Protein AF-A0A5C9AC77-F1 (afdb_monomer_lite)

pLDDT: mean 76.96, std 13.45, range [39.88, 91.88]

Structure (mmCIF, N/CA/C/O backbone):
data_AF-A0A5C9AC77-F1
#
_entry.id   AF-A0A5C9AC77-F1
#
loop_
_atom_site.group_PDB
_atom_site.id
_atom_site.type_symbol
_atom_site.label_atom_id
_atom_site.label_alt_id
_atom_site.label_comp_id
_atom_site.label_asym_id
_atom_site.label_entity_id
_atom_site.label_seq_id
_atom_site.pdbx_PDB_ins_code
_atom_site.Cartn_x
_atom_site.Cartn_y
_atom_site.Cartn_z
_atom_site.occupancy
_atom_site.B_iso_or_equiv
_atom_site.auth_seq_id
_atom_site.auth_comp_id
_atom_site.auth_asym_id
_atom_site.auth_atom_id
_atom_site.pdbx_PDB_model_num
ATOM 1 N N . LEU A 1 1 ? -8.483 -19.160 17.976 1.00 43.06 1 LEU A N 1
ATOM 2 C CA . LEU A 1 1 ? -8.506 -18.890 16.523 1.00 43.06 1 LEU A CA 1
ATOM 3 C C . LEU A 1 1 ? -9.976 -18.950 16.137 1.00 43.06 1 LEU A C 1
ATOM 5 O O . LEU A 1 1 ? -10.549 -20.012 16.320 1.00 43.06 1 LEU A O 1
ATOM 9 N N . TRP A 1 2 ? -10.609 -17.830 15.787 1.00 45.69 2 TRP A N 1
ATOM 10 C CA . TRP A 1 2 ? -12.028 -17.835 15.411 1.00 45.69 2 TRP A CA 1
ATOM 11 C C . TRP A 1 2 ? -12.176 -18.433 14.018 1.00 45.69 2 TRP A C 1
ATOM 13 O O . TRP A 1 2 ? -11.452 -18.031 13.106 1.00 45.69 2 TRP A O 1
ATOM 23 N N . ASP A 1 3 ? -13.061 -19.417 13.891 1.00 53.44 3 ASP A N 1
ATOM 24 C CA . ASP A 1 3 ? -13.409 -20.022 12.611 1.00 53.44 3 ASP A CA 1
ATOM 25 C C . ASP A 1 3 ? -14.203 -19.003 11.775 1.00 53.44 3 ASP A C 1
ATOM 27 O O 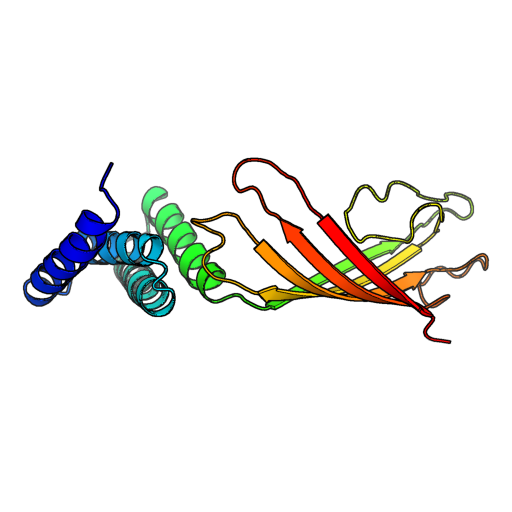. ASP A 1 3 ? -14.854 -18.116 12.326 1.00 53.44 3 ASP A O 1
ATOM 31 N N . SER A 1 4 ? -14.133 -19.076 10.450 1.00 56.59 4 SER A N 1
ATOM 32 C CA . SER A 1 4 ? -14.674 -18.034 9.549 1.00 56.59 4 SER A CA 1
ATOM 33 C C . SER A 1 4 ? -16.157 -17.687 9.794 1.00 56.59 4 SER A C 1
ATOM 35 O O . SER A 1 4 ? -16.542 -16.523 9.673 1.00 56.59 4 SER A O 1
ATOM 37 N N . GLY A 1 5 ? -16.971 -18.660 10.222 1.00 58.66 5 GLY A N 1
ATOM 38 C CA . GLY A 1 5 ? -18.372 -18.447 10.613 1.00 58.66 5 GLY A CA 1
ATOM 39 C C . GLY A 1 5 ? -18.559 -17.710 11.947 1.00 58.66 5 GLY A C 1
ATOM 40 O O . GLY A 1 5 ? -19.525 -16.970 12.111 1.00 58.66 5 GLY A O 1
ATOM 41 N N . ASP A 1 6 ? -17.605 -17.836 12.867 1.00 74.94 6 ASP A N 1
ATOM 42 C CA . ASP A 1 6 ? -17.619 -17.200 14.191 1.00 74.94 6 ASP A CA 1
ATOM 43 C C . ASP A 1 6 ? -17.284 -15.696 14.089 1.00 74.94 6 ASP A C 1
ATOM 45 O O . ASP A 1 6 ? -17.768 -14.869 14.860 1.00 74.94 6 ASP A O 1
ATOM 49 N N . ILE A 1 7 ? -16.509 -15.298 13.070 1.00 77.94 7 ILE A N 1
ATOM 50 C CA . ILE A 1 7 ? -16.104 -13.899 12.839 1.00 77.94 7 ILE A CA 1
ATOM 51 C C . ILE A 1 7 ? -17.282 -13.038 12.353 1.00 77.94 7 ILE A C 1
ATOM 53 O O . ILE A 1 7 ? -17.428 -11.898 12.797 1.00 77.94 7 ILE A O 1
ATOM 57 N N . ALA A 1 8 ? -18.135 -13.564 11.469 1.00 81.12 8 ALA A N 1
ATOM 58 C CA . ALA A 1 8 ? -19.307 -12.837 10.972 1.00 81.12 8 ALA A CA 1
ATOM 59 C C . ALA A 1 8 ? -20.338 -12.602 12.088 1.00 81.12 8 ALA A C 1
ATOM 61 O O . ALA A 1 8 ? -20.826 -11.485 12.256 1.00 81.12 8 ALA A O 1
ATOM 62 N N . GLN A 1 9 ? -20.593 -13.625 12.907 1.00 81.88 9 GLN A N 1
ATOM 63 C CA . GLN A 1 9 ? -21.441 -13.506 14.092 1.00 81.88 9 GLN A CA 1
ATOM 64 C C . GLN A 1 9 ? -20.829 -12.553 15.132 1.00 81.88 9 GLN A C 1
ATOM 66 O O . GLN A 1 9 ? -21.528 -11.709 15.693 1.00 81.88 9 GLN A O 1
ATOM 71 N N . SER A 1 10 ? -19.508 -12.615 15.332 1.00 82.81 10 SER A N 1
ATOM 72 C CA . SER A 1 10 ? -18.785 -11.672 16.191 1.00 82.81 10 SER A CA 1
ATOM 73 C C . SER A 1 10 ? -18.944 -10.226 15.715 1.00 82.81 10 SER A C 1
ATOM 75 O O . SER A 1 10 ? -19.138 -9.342 16.546 1.00 82.81 10 SER A O 1
ATOM 77 N N . ARG A 1 11 ? -18.922 -9.962 14.397 1.00 86.62 11 ARG A N 1
ATOM 78 C CA . ARG A 1 11 ? -19.194 -8.622 13.848 1.00 86.62 11 ARG A CA 1
ATOM 79 C C . ARG A 1 11 ? -20.573 -8.124 14.269 1.00 86.62 11 ARG A C 1
ATOM 81 O O . ARG A 1 11 ? -20.670 -7.014 14.775 1.00 86.62 11 ARG A O 1
ATOM 88 N N . GLU A 1 12 ? -21.616 -8.935 14.103 1.00 86.81 12 GLU A N 1
ATOM 89 C CA . GLU A 1 12 ? -22.983 -8.533 14.460 1.00 86.81 12 GLU A CA 1
ATOM 90 C C . GLU A 1 12 ? -23.122 -8.230 15.956 1.00 86.81 12 GLU A C 1
ATOM 92 O O . GLU A 1 12 ? -23.735 -7.230 16.333 1.00 86.81 12 GLU A O 1
ATOM 97 N N . MET A 1 13 ? -22.511 -9.047 16.820 1.00 85.38 13 MET A N 1
ATOM 98 C CA . MET A 1 13 ? -22.508 -8.802 18.265 1.00 85.38 13 MET A CA 1
ATOM 99 C C . MET A 1 13 ? -21.746 -7.521 18.629 1.00 85.38 13 MET A C 1
ATOM 101 O O . MET A 1 13 ? -22.212 -6.749 19.468 1.00 85.38 13 MET A O 1
ATOM 105 N N . LEU A 1 14 ? -20.607 -7.263 17.981 1.00 86.06 14 LEU A N 1
ATOM 106 C CA . LEU A 1 14 ? -19.827 -6.039 18.179 1.00 86.06 14 LEU A CA 1
ATOM 107 C C . LEU A 1 14 ? -20.569 -4.796 17.673 1.00 86.06 14 LEU A C 1
ATOM 109 O O . LEU A 1 14 ? -20.533 -3.761 18.332 1.00 86.06 14 LEU A O 1
ATOM 113 N N . GLU A 1 15 ? -21.286 -4.887 16.552 1.00 87.31 15 GLU A N 1
ATOM 114 C CA . GLU A 1 15 ? -22.127 -3.800 16.040 1.00 87.31 15 GLU A CA 1
ATOM 115 C C . GLU A 1 15 ? -23.307 -3.508 16.973 1.00 87.31 15 GLU A C 1
ATOM 117 O O . GLU A 1 15 ? -23.644 -2.346 17.204 1.00 87.31 15 GLU A O 1
ATOM 122 N N . GLN A 1 16 ? -23.932 -4.542 17.546 1.00 86.75 16 GLN A N 1
ATOM 123 C CA . GLN A 1 16 ? -24.977 -4.365 18.557 1.00 86.75 16 GLN A CA 1
ATOM 124 C C . GLN A 1 16 ? -24.430 -3.723 19.836 1.00 86.75 16 GLN A C 1
ATOM 126 O O . GLN A 1 16 ? -25.043 -2.790 20.355 1.00 86.75 16 GLN A O 1
ATOM 131 N N . ALA A 1 17 ? -23.266 -4.167 20.316 1.00 84.19 17 ALA A N 1
ATOM 132 C CA . ALA A 1 17 ? -22.601 -3.565 21.469 1.00 84.19 17 ALA A CA 1
ATOM 133 C C . ALA A 1 17 ? -22.237 -2.096 21.205 1.00 84.19 17 ALA A C 1
ATOM 135 O O . ALA A 1 17 ? -22.494 -1.238 22.047 1.00 84.19 17 ALA A O 1
ATOM 136 N N . HIS A 1 18 ? -21.739 -1.785 20.008 1.00 85.06 18 HIS A N 1
ATOM 137 C CA . HIS A 1 18 ? -21.425 -0.422 19.591 1.00 85.06 18 HIS A CA 1
ATOM 138 C C . HIS A 1 18 ? -22.669 0.474 19.500 1.00 85.06 18 HIS A C 1
ATOM 140 O O . HIS A 1 18 ? -22.601 1.642 19.852 1.00 85.06 18 HIS A O 1
ATOM 146 N N . LYS A 1 19 ? -23.847 -0.051 19.133 1.00 85.00 19 LYS A N 1
ATOM 147 C CA . LYS A 1 19 ? -25.101 0.729 19.222 1.00 85.00 19 LYS A CA 1
ATOM 148 C C . LYS A 1 19 ? -25.457 1.114 20.662 1.00 85.00 19 LYS A C 1
ATOM 150 O O . LYS A 1 19 ? -26.054 2.166 20.870 1.00 85.00 19 LYS A O 1
ATOM 155 N N . GLY A 1 20 ? -25.123 0.267 21.637 1.00 82.00 20 GLY A N 1
ATOM 156 C CA . GLY A 1 20 ? -25.321 0.553 23.062 1.00 82.00 20 GLY A CA 1
ATOM 157 C C . GLY A 1 20 ? -24.239 1.455 23.666 1.00 82.00 20 GLY A C 1
ATOM 158 O O . GLY A 1 20 ? -24.519 2.189 24.610 1.00 82.00 20 GLY A O 1
ATOM 159 N N . LEU A 1 21 ? -23.022 1.407 23.119 1.00 82.69 21 LEU A N 1
ATOM 160 C CA . LEU A 1 21 ? -21.842 2.159 23.553 1.00 82.69 21 LEU A CA 1
ATOM 161 C C . LEU A 1 21 ? -21.090 2.703 22.318 1.00 82.69 21 LEU A C 1
ATOM 163 O O . LEU A 1 21 ? -20.070 2.134 21.914 1.00 82.69 21 LEU A O 1
ATOM 167 N N . PRO A 1 22 ? -21.593 3.783 21.688 1.00 77.75 22 PRO A N 1
ATOM 168 C CA . PRO A 1 22 ? -21.061 4.274 20.414 1.00 77.75 22 PRO A CA 1
ATOM 169 C C . PRO A 1 22 ? -19.649 4.848 20.531 1.00 77.75 22 PRO A C 1
ATOM 171 O O . PRO A 1 22 ? -18.879 4.762 19.582 1.00 77.75 22 PRO A O 1
ATOM 174 N N . ASP A 1 23 ? -19.269 5.355 21.700 1.00 76.81 23 ASP A N 1
ATOM 175 C CA . ASP A 1 23 ? -17.988 6.043 21.882 1.00 76.81 23 ASP A CA 1
ATOM 176 C C . ASP A 1 23 ? -16.911 5.163 22.534 1.00 76.81 23 ASP A C 1
ATOM 178 O O . ASP A 1 23 ? -15.869 5.674 22.931 1.00 76.81 23 ASP A O 1
ATOM 182 N N . ASP A 1 24 ? -17.131 3.848 22.678 1.00 84.19 24 ASP A N 1
ATOM 183 C CA . ASP A 1 24 ? -16.116 2.949 23.243 1.00 84.19 24 ASP A CA 1
ATOM 184 C C . ASP A 1 24 ? -14.977 2.693 22.230 1.00 84.19 24 ASP A C 1
ATOM 186 O O . ASP A 1 24 ? -15.168 1.965 21.241 1.00 84.19 24 ASP A O 1
ATOM 190 N N . PRO A 1 25 ? -13.749 3.193 22.483 1.00 81.62 25 PRO A N 1
ATOM 191 C CA . PRO A 1 25 ? -12.634 3.043 21.553 1.00 81.62 25 PRO A CA 1
ATOM 192 C C . PRO A 1 25 ? -12.198 1.584 21.372 1.00 81.62 25 PRO A C 1
ATOM 194 O O . PRO A 1 25 ? -11.605 1.222 20.353 1.00 81.62 25 PRO A O 1
ATOM 197 N N . ALA A 1 26 ? -12.443 0.713 22.357 1.00 86.31 26 ALA A N 1
ATOM 198 C CA . ALA A 1 26 ? -12.100 -0.701 22.253 1.00 86.31 26 ALA A CA 1
ATOM 199 C C . ALA A 1 26 ? -12.991 -1.422 21.233 1.00 86.31 26 ALA A C 1
ATOM 201 O O . ALA A 1 26 ? -12.469 -2.188 20.418 1.00 86.31 26 ALA A O 1
ATOM 202 N N . LEU A 1 27 ? -14.293 -1.122 21.230 1.00 87.56 27 LEU A N 1
ATOM 203 C CA . LEU A 1 27 ? -15.262 -1.683 20.286 1.00 87.56 27 LEU A CA 1
ATOM 204 C C . LEU A 1 27 ? -14.972 -1.239 18.849 1.00 87.56 27 LEU A C 1
ATOM 206 O O . LEU A 1 27 ? -14.906 -2.079 17.952 1.00 87.56 27 LEU A O 1
ATOM 210 N N . ILE A 1 28 ? -14.699 0.051 18.630 1.00 88.00 28 ILE A N 1
ATOM 211 C CA . ILE A 1 28 ? -14.384 0.590 17.295 1.00 88.00 28 ILE A CA 1
ATOM 212 C C . ILE A 1 28 ? -13.112 -0.069 16.729 1.00 88.00 28 ILE A C 1
ATOM 214 O O . ILE A 1 28 ? -13.076 -0.478 15.565 1.00 88.00 28 ILE A O 1
ATOM 218 N N . ARG A 1 29 ? -12.077 -0.259 17.562 1.00 88.62 29 ARG A N 1
ATOM 219 C CA . ARG A 1 29 ? -10.852 -0.978 17.164 1.00 88.62 29 ARG A CA 1
ATOM 220 C C . ARG A 1 29 ? -11.135 -2.426 16.775 1.00 88.62 29 ARG A C 1
ATOM 222 O O . ARG A 1 29 ? -10.622 -2.897 15.762 1.00 88.62 29 ARG A O 1
ATOM 229 N N . GLN A 1 30 ? -11.933 -3.138 17.568 1.00 88.31 30 GLN A N 1
ATOM 230 C CA . GLN A 1 30 ? -12.294 -4.524 17.268 1.00 88.31 30 GLN A CA 1
ATOM 231 C C . GLN A 1 30 ? -13.093 -4.623 15.966 1.00 88.31 30 GLN A C 1
ATOM 233 O O . GLN A 1 30 ? -12.788 -5.484 15.142 1.00 88.31 30 GLN A O 1
ATOM 238 N N . LEU A 1 31 ? -14.031 -3.703 15.729 1.00 89.75 31 LEU A N 1
ATOM 239 C CA . LEU A 1 31 ? -14.793 -3.626 14.483 1.00 89.75 31 LEU A CA 1
ATOM 240 C C . LEU A 1 31 ? -13.894 -3.378 13.268 1.00 89.75 31 LEU A C 1
ATOM 242 O O . LEU A 1 31 ? -14.088 -4.025 12.240 1.00 89.75 31 LEU A O 1
ATOM 246 N N . ALA A 1 32 ? -12.870 -2.526 13.375 1.00 86.94 32 ALA A N 1
ATOM 247 C CA . ALA A 1 32 ? -11.900 -2.340 12.295 1.00 86.94 32 ALA A CA 1
ATOM 248 C C . ALA A 1 32 ? -11.181 -3.656 11.934 1.00 86.94 32 ALA A C 1
ATOM 250 O O . ALA A 1 32 ? -11.127 -4.026 10.760 1.00 86.94 32 ALA A O 1
ATOM 251 N N . TYR A 1 33 ? -10.689 -4.402 12.931 1.00 85.88 33 TYR A N 1
ATOM 252 C CA . TYR A 1 33 ? -9.979 -5.668 12.705 1.00 85.88 33 TYR A CA 1
ATOM 253 C C . TYR A 1 33 ? -10.885 -6.810 12.235 1.00 85.88 33 TYR A C 1
ATOM 255 O O . TYR A 1 33 ? -10.477 -7.619 11.401 1.00 85.88 33 TYR A O 1
ATOM 263 N N . VAL A 1 34 ? -12.106 -6.900 12.762 1.00 88.94 34 VAL A N 1
ATOM 264 C CA . VAL A 1 34 ? -13.075 -7.929 12.365 1.00 88.94 34 VAL A CA 1
ATOM 265 C C . VAL A 1 34 ? -13.518 -7.709 10.925 1.00 88.94 34 VAL A C 1
ATOM 267 O O . VAL A 1 34 ? -13.457 -8.643 10.131 1.00 88.94 34 VAL A O 1
ATOM 270 N N . ASN A 1 35 ? -13.858 -6.473 10.549 1.00 87.12 35 ASN A N 1
ATOM 271 C CA . ASN A 1 35 ? -14.198 -6.157 9.163 1.00 87.12 35 ASN A CA 1
ATOM 272 C C . ASN A 1 35 ? -13.013 -6.357 8.222 1.00 87.12 35 ASN A C 1
ATOM 274 O O . ASN A 1 35 ? -13.197 -6.853 7.115 1.00 87.12 35 ASN A O 1
ATOM 278 N N . GLN A 1 36 ? -11.790 -6.061 8.686 1.00 84.44 36 GLN A N 1
ATOM 279 C CA . GLN A 1 36 ? -10.586 -6.360 7.913 1.00 84.44 36 GLN A CA 1
ATOM 280 C C . GLN A 1 36 ? -10.537 -7.854 7.600 1.00 84.44 36 GLN A C 1
ATOM 282 O O . GLN A 1 36 ? -10.409 -8.210 6.437 1.00 84.44 36 GLN A O 1
ATOM 287 N N . ARG A 1 37 ? -10.705 -8.722 8.610 1.00 82.81 37 ARG A N 1
ATOM 288 C CA . ARG A 1 37 ? -10.704 -10.186 8.442 1.00 82.81 37 ARG A CA 1
ATOM 289 C C . ARG A 1 37 ? -11.821 -10.718 7.550 1.00 82.81 37 ARG A C 1
ATOM 291 O O . ARG A 1 37 ? -11.608 -11.730 6.896 1.00 82.81 37 ARG A O 1
ATOM 298 N N . LEU A 1 38 ? -12.973 -10.056 7.539 1.00 84.44 38 LEU A N 1
ATOM 299 C CA . LEU A 1 38 ? -14.109 -10.396 6.679 1.00 84.44 38 LEU A CA 1
ATOM 300 C C . LEU A 1 38 ? -13.970 -9.860 5.247 1.00 84.44 38 LEU A C 1
ATOM 302 O O . LEU A 1 38 ? -14.888 -10.028 4.452 1.00 84.44 38 LEU A O 1
ATOM 306 N N . ASP A 1 39 ? -12.846 -9.216 4.921 1.00 79.00 39 ASP A N 1
ATOM 307 C CA . ASP A 1 39 ? -12.602 -8.575 3.629 1.00 79.00 39 ASP A CA 1
ATOM 308 C C . ASP A 1 39 ? -13.607 -7.450 3.281 1.00 79.00 39 ASP A C 1
ATOM 310 O O . ASP A 1 39 ? -13.793 -7.066 2.125 1.00 79.00 39 ASP A O 1
ATOM 314 N N . ASP A 1 40 ? -14.226 -6.850 4.303 1.00 85.75 40 ASP A N 1
ATOM 315 C CA . ASP A 1 40 ? -15.135 -5.711 4.158 1.00 85.75 40 ASP A CA 1
ATOM 316 C C . ASP A 1 40 ? -14.345 -4.395 4.175 1.00 85.75 40 ASP A C 1
ATOM 318 O O . ASP A 1 40 ? -14.272 -3.681 5.177 1.00 85.75 40 ASP A O 1
ATOM 322 N N . MET A 1 41 ? -13.703 -4.088 3.043 1.00 83.44 41 MET A N 1
ATOM 323 C CA . MET A 1 41 ? -12.837 -2.912 2.895 1.00 83.44 41 MET A CA 1
ATOM 324 C C . MET A 1 41 ? -13.524 -1.579 3.254 1.00 83.44 41 MET A C 1
ATOM 326 O O . MET A 1 41 ? -12.908 -0.788 3.977 1.00 83.44 41 MET A O 1
ATOM 330 N N . PRO A 1 42 ? -14.766 -1.288 2.800 1.00 87.00 42 PRO A N 1
ATOM 331 C CA . PRO A 1 42 ? -15.462 -0.064 3.193 1.00 87.00 42 PRO A CA 1
ATOM 332 C C . PRO A 1 42 ? -15.677 0.036 4.706 1.00 87.00 42 PRO A C 1
ATOM 334 O O . PRO A 1 42 ? -15.407 1.092 5.283 1.00 87.00 42 PRO A O 1
ATOM 337 N N . ALA A 1 43 ? -16.103 -1.050 5.362 1.00 88.19 43 ALA A N 1
ATOM 338 C CA . ALA A 1 43 ? -16.301 -1.055 6.808 1.00 88.19 43 ALA A CA 1
ATOM 339 C C . ALA A 1 43 ? -14.969 -0.931 7.563 1.00 88.19 43 ALA A C 1
ATOM 341 O O . ALA A 1 43 ? -14.863 -0.127 8.490 1.00 88.19 43 ALA A O 1
ATOM 342 N N . THR A 1 44 ? -13.916 -1.639 7.137 1.00 88.88 44 THR A N 1
ATOM 343 C CA . THR A 1 44 ? -12.565 -1.481 7.702 1.00 88.88 44 THR A CA 1
ATOM 344 C C . THR A 1 44 ? -12.101 -0.036 7.621 1.00 88.88 44 THR A C 1
ATOM 346 O O . THR A 1 44 ? -11.613 0.505 8.610 1.00 88.88 44 THR A O 1
ATOM 349 N N . GLN A 1 45 ? -12.269 0.608 6.463 1.00 88.81 45 GLN A N 1
ATOM 350 C CA . GLN A 1 45 ? -11.865 1.995 6.272 1.00 88.81 45 GLN A CA 1
ATOM 351 C C . GLN A 1 45 ? -12.686 2.949 7.151 1.00 88.81 45 GLN A C 1
ATOM 353 O O . GLN A 1 45 ? -12.128 3.878 7.735 1.00 88.81 45 GLN A O 1
ATOM 358 N N . HIS A 1 46 ? -13.994 2.719 7.274 1.00 91.44 46 HIS A N 1
ATOM 359 C CA . HIS A 1 46 ? -14.866 3.513 8.135 1.00 91.44 46 HIS A CA 1
ATOM 360 C C . HIS A 1 46 ? -14.438 3.435 9.607 1.00 91.44 46 HIS A C 1
ATOM 362 O O . HIS A 1 46 ? -14.152 4.466 10.214 1.00 91.44 46 HIS A O 1
ATOM 368 N N . TYR A 1 47 ? -14.308 2.226 10.159 1.00 90.81 47 TYR A N 1
ATOM 369 C CA . TYR A 1 47 ? -13.914 2.047 11.557 1.00 90.81 47 TYR A CA 1
ATOM 370 C C . TYR A 1 47 ? -12.467 2.477 11.820 1.00 90.81 47 TYR A C 1
ATOM 372 O O . TYR A 1 47 ? -12.195 3.070 12.859 1.00 90.81 47 TYR A O 1
ATOM 380 N N . ALA A 1 48 ? -11.543 2.272 10.874 1.00 90.44 48 ALA A N 1
ATOM 381 C CA . ALA A 1 48 ? -10.180 2.787 10.998 1.00 90.44 48 ALA A CA 1
ATOM 382 C C . ALA A 1 48 ? -10.156 4.320 11.106 1.00 90.44 48 ALA A C 1
ATOM 384 O O . ALA A 1 48 ? -9.400 4.849 11.916 1.00 90.44 48 ALA A O 1
ATOM 385 N N . ARG A 1 49 ? -11.008 5.030 10.348 1.00 91.69 49 ARG A N 1
ATOM 386 C CA . ARG A 1 49 ? -11.152 6.489 10.464 1.00 91.69 49 ARG A CA 1
ATOM 387 C C . ARG A 1 49 ? -11.629 6.895 11.857 1.00 91.69 49 ARG A C 1
ATOM 389 O O . ARG A 1 49 ? -10.999 7.748 12.462 1.00 91.69 49 ARG A O 1
ATOM 396 N N . LEU A 1 50 ? -12.666 6.241 12.382 1.00 91.88 50 LEU A N 1
ATOM 397 C CA . LEU A 1 50 ? -13.195 6.546 13.716 1.00 91.88 50 LEU A CA 1
ATOM 398 C C . LEU A 1 50 ? -12.138 6.378 14.819 1.00 91.88 50 LEU A C 1
ATOM 400 O O . LEU A 1 50 ? -12.052 7.213 15.712 1.00 91.88 50 LEU A O 1
ATOM 404 N N . VAL A 1 51 ? -11.291 5.344 14.736 1.00 89.94 51 VAL A N 1
ATOM 405 C CA . VAL A 1 51 ? -10.174 5.174 15.685 1.00 89.94 51 VAL A CA 1
ATOM 406 C C . VAL A 1 51 ? -9.148 6.304 15.560 1.00 89.94 51 VAL A C 1
ATOM 408 O O . VAL A 1 51 ? -8.630 6.773 16.570 1.00 89.94 51 VAL A O 1
ATOM 411 N N . ILE A 1 52 ? -8.824 6.734 14.336 1.00 90.75 52 ILE A N 1
ATOM 412 C CA . ILE A 1 52 ? -7.885 7.845 14.115 1.00 90.75 52 ILE A CA 1
ATOM 413 C C . ILE A 1 52 ? -8.453 9.136 14.703 1.00 90.75 52 ILE A C 1
ATOM 415 O O . ILE A 1 52 ? -7.725 9.831 15.406 1.00 90.75 52 ILE A O 1
ATOM 419 N N . ASP A 1 53 ? -9.732 9.416 14.453 1.00 91.38 53 ASP A N 1
ATOM 420 C CA . ASP A 1 53 ? -10.414 10.614 14.937 1.00 91.38 53 ASP A CA 1
ATOM 421 C C . ASP A 1 53 ? -10.493 10.631 16.475 1.00 91.38 53 ASP A C 1
ATOM 423 O O . ASP A 1 53 ? -10.225 11.665 17.080 1.00 91.38 53 ASP A O 1
ATOM 427 N N . ASP A 1 54 ? -10.774 9.496 17.132 1.00 89.69 54 ASP A N 1
ATOM 428 C CA . ASP A 1 54 ? -10.736 9.378 18.602 1.00 89.69 54 ASP A CA 1
ATOM 429 C C . ASP A 1 54 ? -9.341 9.693 19.170 1.00 89.69 54 ASP A C 1
ATOM 431 O O . ASP A 1 54 ? -9.204 10.518 20.077 1.00 89.69 54 ASP A O 1
ATOM 435 N N . ILE A 1 55 ? -8.284 9.104 18.595 1.00 88.12 55 ILE A N 1
ATOM 436 C CA . ILE A 1 55 ? -6.906 9.372 19.032 1.00 88.12 55 ILE A CA 1
ATOM 437 C C . ILE A 1 55 ? -6.532 10.841 18.782 1.00 88.12 55 ILE A C 1
ATOM 439 O O . ILE A 1 55 ? -5.900 11.470 19.631 1.00 88.12 55 ILE A O 1
ATOM 443 N N . ASP A 1 56 ? -6.922 11.404 17.636 1.00 89.69 56 ASP A N 1
ATOM 444 C CA . ASP A 1 56 ? -6.670 12.806 17.298 1.00 89.69 56 ASP A CA 1
ATOM 445 C C . ASP A 1 56 ? -7.418 13.758 18.247 1.00 89.69 56 ASP A C 1
ATOM 447 O O . ASP A 1 56 ? -6.836 14.745 18.695 1.00 89.69 56 ASP A O 1
ATOM 451 N N . ASN A 1 57 ? -8.649 13.430 18.644 1.00 88.31 57 ASN A N 1
ATOM 452 C CA . ASN A 1 57 ? -9.411 14.194 19.632 1.00 88.31 57 ASN A CA 1
ATOM 453 C C . ASN A 1 57 ? -8.774 14.132 21.030 1.00 88.31 57 ASN A C 1
ATOM 455 O O . ASN A 1 57 ? -8.675 15.157 21.705 1.00 88.31 57 ASN A O 1
ATOM 459 N N . GLN A 1 58 ? -8.281 12.966 21.458 1.00 85.00 58 GLN A N 1
ATOM 460 C CA . GLN A 1 58 ? -7.541 12.827 22.722 1.00 85.00 58 GLN A CA 1
ATOM 461 C C . GLN A 1 58 ? -6.244 13.654 22.713 1.00 85.00 58 GLN A C 1
ATOM 463 O O . GLN A 1 58 ? -5.903 14.287 23.718 1.00 85.00 58 GLN A O 1
ATOM 468 N N . ALA A 1 59 ? -5.566 13.714 21.561 1.00 87.12 59 ALA A N 1
ATOM 469 C CA . ALA A 1 59 ? -4.341 14.489 21.365 1.00 87.12 59 ALA A CA 1
ATOM 470 C C . ALA A 1 59 ? -4.528 16.005 21.559 1.00 87.12 59 ALA A C 1
ATOM 472 O O . ALA A 1 59 ? -3.555 16.703 21.847 1.00 87.12 59 ALA A O 1
ATOM 473 N N . LEU A 1 60 ? -5.756 16.524 21.403 1.00 86.94 60 LEU A N 1
ATOM 474 C CA . LEU A 1 60 ? -6.071 17.944 21.617 1.00 86.94 60 LEU A CA 1
ATOM 475 C C . LEU A 1 60 ? -6.001 18.347 23.095 1.00 86.94 60 LEU A C 1
ATOM 477 O O . LEU A 1 60 ? -5.765 19.514 23.401 1.00 86.94 60 LEU A O 1
ATOM 481 N N . ILE A 1 61 ? -6.228 17.397 24.005 1.00 85.56 61 ILE A N 1
ATOM 482 C CA . ILE A 1 61 ? -6.309 17.643 25.450 1.00 85.56 61 ILE A CA 1
ATOM 483 C C . ILE A 1 61 ? -5.009 17.225 26.137 1.00 85.56 61 ILE A C 1
ATOM 485 O O . ILE A 1 61 ? -4.547 17.887 27.065 1.00 85.56 61 ILE A O 1
ATOM 489 N N . THR A 1 62 ? -4.416 16.107 25.717 1.00 85.50 62 THR A N 1
ATOM 490 C CA . THR A 1 62 ? -3.201 15.550 26.322 1.00 85.50 62 THR A CA 1
ATOM 491 C C . THR A 1 62 ? -2.242 15.082 25.230 1.00 85.50 62 THR A C 1
ATOM 493 O O . THR A 1 62 ? -2.681 14.422 24.289 1.00 85.50 62 THR A O 1
ATOM 496 N N . PRO A 1 63 ? -0.931 15.377 25.334 1.00 87.81 63 PRO A N 1
ATOM 497 C CA . PRO A 1 63 ? 0.053 14.855 24.396 1.00 87.81 63 PRO A CA 1
ATOM 498 C C . PRO A 1 63 ? -0.016 13.328 24.301 1.00 87.81 63 PRO A C 1
ATOM 500 O O . PRO A 1 63 ? -0.062 12.635 25.317 1.00 87.81 63 PRO A O 1
ATOM 503 N N . LEU A 1 64 ? 0.005 12.809 23.073 1.00 86.38 64 LEU A N 1
ATOM 504 C CA . LEU A 1 64 ? -0.072 11.373 22.825 1.00 86.38 64 LEU A CA 1
ATOM 505 C C . LEU A 1 64 ? 1.147 10.640 23.386 1.00 86.38 64 LEU A C 1
ATOM 507 O O . LEU A 1 64 ? 2.294 11.029 23.147 1.00 86.38 64 LEU A O 1
ATOM 511 N N . THR A 1 65 ? 0.886 9.520 24.053 1.00 90.44 65 THR A N 1
ATOM 512 C CA . THR A 1 65 ? 1.927 8.555 24.422 1.00 90.44 65 THR A CA 1
ATOM 513 C C . THR A 1 65 ? 2.576 7.945 23.167 1.00 90.44 65 THR A C 1
ATOM 515 O O . THR A 1 65 ? 1.963 7.927 22.090 1.00 90.44 65 THR A O 1
ATOM 518 N N . PRO A 1 66 ? 3.817 7.430 23.255 1.00 89.50 66 PRO A N 1
ATOM 519 C CA . PRO A 1 66 ? 4.455 6.713 22.149 1.00 89.50 66 PRO A CA 1
ATOM 520 C C . PRO A 1 66 ? 3.591 5.570 21.595 1.00 89.50 66 PRO A C 1
ATOM 522 O O . PRO A 1 66 ? 3.498 5.393 20.380 1.00 89.50 66 PRO A O 1
ATOM 525 N N . GLU A 1 67 ? 2.896 4.840 22.468 1.00 87.12 67 GLU A N 1
ATOM 526 C CA . GLU A 1 67 ? 2.008 3.738 22.104 1.00 87.12 67 GLU A CA 1
ATOM 527 C C . GLU A 1 67 ? 0.799 4.230 21.299 1.00 87.12 67 GLU A C 1
ATOM 529 O O . GLU A 1 67 ? 0.473 3.650 20.261 1.00 87.12 67 GLU A O 1
ATOM 534 N N . GLN A 1 68 ? 0.161 5.326 21.722 1.00 86.31 68 GLN A N 1
ATOM 535 C CA . GLN A 1 68 ? -0.953 5.929 20.982 1.00 86.31 68 GLN A CA 1
ATOM 536 C C . GLN A 1 68 ? -0.502 6.487 19.627 1.00 86.31 68 GLN A C 1
ATOM 538 O O . GLN A 1 68 ? -1.213 6.334 18.634 1.00 86.31 68 GLN A O 1
ATOM 543 N N . ASN A 1 69 ? 0.696 7.074 19.543 1.00 88.50 69 ASN A N 1
ATOM 544 C CA . ASN A 1 69 ? 1.268 7.522 18.270 1.00 88.50 69 ASN A CA 1
ATOM 545 C C . ASN A 1 69 ? 1.507 6.356 17.304 1.00 88.50 69 ASN A C 1
ATOM 547 O O . ASN A 1 69 ? 1.172 6.453 16.120 1.00 88.50 69 ASN A O 1
ATOM 551 N N . GLN A 1 70 ? 2.033 5.236 17.803 1.00 88.25 70 GLN A N 1
ATOM 552 C CA . GLN A 1 70 ? 2.217 4.034 16.994 1.00 88.25 70 GLN A CA 1
ATOM 553 C C . GLN A 1 70 ? 0.872 3.462 16.529 1.00 88.25 70 GLN A C 1
ATOM 555 O O . GLN A 1 70 ? 0.731 3.073 15.369 1.00 88.25 70 GLN A O 1
ATOM 560 N N . GLN A 1 71 ? -0.135 3.436 17.405 1.00 87.44 71 GLN A N 1
ATOM 561 C CA . GLN A 1 71 ? -1.484 2.992 17.051 1.00 87.44 71 GLN A CA 1
ATOM 562 C C . GLN A 1 71 ? -2.100 3.879 15.968 1.00 87.44 71 GLN A C 1
ATOM 564 O O . GLN A 1 71 ? -2.557 3.367 14.948 1.00 87.44 71 GLN A O 1
ATOM 569 N N . ARG A 1 72 ? -2.042 5.201 16.142 1.00 90.25 72 ARG A N 1
ATOM 570 C CA . ARG A 1 72 ? -2.490 6.187 15.154 1.00 90.25 72 ARG A CA 1
ATOM 571 C C . ARG A 1 72 ? -1.830 5.964 13.797 1.00 90.25 72 ARG A C 1
ATOM 573 O O . ARG A 1 72 ? -2.516 5.948 12.779 1.00 90.25 72 ARG A O 1
ATOM 580 N N . PHE A 1 73 ? -0.515 5.750 13.775 1.00 90.75 73 PHE A N 1
ATOM 581 C CA . PHE A 1 73 ? 0.219 5.439 12.549 1.00 90.75 73 PHE A CA 1
ATOM 582 C C . PHE A 1 73 ? -0.274 4.140 11.896 1.00 90.75 73 PHE A C 1
ATOM 584 O O . PHE A 1 73 ? -0.552 4.121 10.698 1.00 90.75 73 PHE A O 1
ATOM 591 N N . ASN A 1 74 ? -0.446 3.074 12.681 1.00 89.06 74 ASN A N 1
ATOM 592 C CA . ASN A 1 74 ? -0.920 1.785 12.179 1.00 89.06 74 ASN A CA 1
ATOM 593 C C . ASN A 1 74 ? -2.332 1.884 11.577 1.00 89.06 74 ASN A C 1
ATOM 595 O O . ASN A 1 74 ? -2.572 1.329 10.506 1.00 89.06 74 ASN A O 1
ATOM 599 N N . PHE A 1 75 ? -3.254 2.605 12.224 1.00 89.69 75 PHE A N 1
ATOM 600 C CA . PHE A 1 75 ? -4.616 2.786 11.713 1.00 89.69 75 PHE A CA 1
ATOM 601 C C . PHE A 1 75 ? -4.677 3.703 10.491 1.00 89.69 75 PHE A C 1
ATOM 603 O O . PHE A 1 75 ? -5.440 3.416 9.573 1.00 89.69 75 PHE A O 1
ATOM 610 N N . ARG A 1 76 ? -3.846 4.751 10.419 1.00 90.19 76 ARG A N 1
ATOM 611 C CA . ARG A 1 76 ? -3.709 5.573 9.201 1.00 90.19 76 ARG A CA 1
ATOM 612 C C . ARG A 1 76 ? -3.224 4.749 8.027 1.00 90.19 76 ARG A C 1
ATOM 614 O O . ARG A 1 76 ? -3.837 4.761 6.966 1.00 90.19 76 ARG A O 1
ATOM 621 N N . ARG A 1 77 ? -2.176 3.960 8.252 1.00 87.50 77 ARG A N 1
ATOM 622 C CA . ARG A 1 77 ? -1.665 3.037 7.248 1.00 87.50 77 ARG A CA 1
ATOM 623 C C . ARG A 1 77 ? -2.742 2.043 6.811 1.00 87.50 77 ARG A C 1
ATOM 625 O O . ARG A 1 77 ? -2.899 1.833 5.617 1.00 87.50 77 ARG A O 1
ATOM 632 N N . LEU A 1 78 ? -3.506 1.474 7.747 1.00 86.56 78 LEU A N 1
ATOM 633 C CA . LEU A 1 78 ? -4.623 0.579 7.430 1.00 86.56 78 LEU A CA 1
ATOM 634 C C . LEU A 1 78 ? -5.695 1.284 6.581 1.00 86.56 78 LEU A C 1
ATOM 636 O O . LEU A 1 78 ? -6.122 0.739 5.567 1.00 86.56 78 LEU A O 1
ATOM 640 N N . HIS A 1 79 ? -6.103 2.495 6.967 1.00 88.06 79 HIS A N 1
ATOM 641 C CA . HIS A 1 79 ? -7.093 3.309 6.251 1.00 88.06 79 HIS A CA 1
ATOM 642 C C . HIS A 1 79 ? -6.673 3.603 4.805 1.00 88.06 79 HIS A C 1
ATOM 644 O O . HIS A 1 79 ? -7.484 3.481 3.883 1.00 88.06 79 HIS A O 1
ATOM 650 N N . GLU A 1 80 ? -5.402 3.947 4.610 1.00 84.00 80 GLU A N 1
ATOM 651 C CA . GLU A 1 80 ? -4.828 4.242 3.300 1.00 84.00 80 GLU A CA 1
ATOM 652 C C . GLU A 1 80 ? -4.634 2.974 2.457 1.00 84.00 80 GLU A C 1
ATOM 654 O O . GLU A 1 80 ? -5.021 2.936 1.289 1.00 84.00 80 GLU A O 1
ATOM 659 N N . GLU A 1 81 ? -4.049 1.919 3.030 1.00 79.62 81 GLU A N 1
ATOM 660 C CA . GLU A 1 81 ? -3.698 0.696 2.301 1.00 79.62 81 GLU A CA 1
ATOM 661 C C . GLU A 1 81 ? -4.925 -0.094 1.843 1.00 79.62 81 GLU A C 1
ATOM 663 O O . GLU A 1 81 ? -4.902 -0.639 0.740 1.00 79.62 81 GLU A O 1
ATOM 668 N N . VAL A 1 82 ? -6.000 -0.121 2.637 1.00 77.19 82 VAL A N 1
ATOM 669 C CA . VAL A 1 82 ? -7.246 -0.825 2.287 1.00 77.19 82 VAL A CA 1
ATOM 670 C C . VAL A 1 82 ? -7.938 -0.182 1.077 1.00 77.19 82 VAL A C 1
ATOM 672 O O . VAL A 1 82 ? -8.547 -0.879 0.268 1.00 77.19 82 VAL A O 1
ATOM 675 N N . GLY A 1 83 ? -7.814 1.138 0.909 1.00 71.50 83 GLY A N 1
ATOM 676 C CA . GLY A 1 83 ? -8.390 1.862 -0.228 1.00 71.50 83 GLY A CA 1
ATOM 677 C C . GLY A 1 83 ? -7.469 1.976 -1.449 1.00 71.50 83 GLY A C 1
ATOM 678 O O . GLY A 1 83 ? -7.936 2.285 -2.550 1.00 71.50 83 GLY A O 1
ATOM 679 N N . ARG A 1 84 ? -6.158 1.754 -1.290 1.00 77.94 84 ARG A N 1
ATOM 680 C CA . ARG A 1 84 ? -5.175 2.042 -2.341 1.00 77.94 84 ARG A CA 1
ATOM 681 C C . ARG A 1 84 ? -5.157 0.963 -3.422 1.00 77.94 84 ARG A C 1
ATOM 683 O O . ARG A 1 84 ? -4.524 -0.082 -3.280 1.00 77.94 84 ARG A O 1
ATOM 690 N N . ARG A 1 85 ? -5.768 1.283 -4.564 1.00 81.69 85 ARG A N 1
ATOM 691 C CA . ARG A 1 85 ? -5.682 0.463 -5.786 1.00 81.69 85 ARG A CA 1
ATOM 692 C C . ARG A 1 85 ? -4.572 0.886 -6.735 1.00 81.69 85 ARG A C 1
ATOM 694 O O . ARG A 1 85 ? -4.015 0.032 -7.412 1.00 81.69 85 ARG A O 1
ATOM 701 N N . TRP A 1 86 ? -4.249 2.176 -6.764 1.00 85.12 86 TRP A N 1
ATOM 702 C CA . TRP A 1 86 ? -3.210 2.737 -7.623 1.00 85.12 86 TRP A CA 1
ATOM 703 C C . TRP A 1 86 ? -1.937 3.020 -6.831 1.00 85.12 86 TRP A C 1
ATOM 705 O O . TRP A 1 86 ? -1.991 3.596 -5.745 1.00 85.12 86 TRP A O 1
ATOM 715 N N . THR A 1 87 ? -0.793 2.630 -7.383 1.00 84.69 87 THR A N 1
ATOM 716 C CA . THR A 1 87 ? 0.536 2.987 -6.881 1.00 84.69 87 THR A CA 1
ATOM 717 C C . THR A 1 87 ? 1.334 3.588 -8.028 1.00 84.69 87 THR A C 1
ATOM 719 O O . THR A 1 87 ? 1.413 2.992 -9.096 1.00 84.69 87 THR A O 1
ATOM 722 N N . PHE A 1 88 ? 1.923 4.759 -7.807 1.00 87.56 88 PHE A N 1
ATOM 723 C CA . PHE A 1 88 ? 2.801 5.412 -8.773 1.00 87.56 88 PHE A CA 1
ATOM 724 C C . PHE A 1 88 ? 4.212 5.445 -8.197 1.00 87.56 88 PHE A C 1
ATOM 726 O O . PHE A 1 88 ? 4.394 5.853 -7.048 1.00 87.56 88 PHE A O 1
ATOM 733 N N . SER A 1 89 ? 5.199 5.012 -8.973 1.00 84.50 89 SER A N 1
ATOM 734 C CA . SER A 1 89 ? 6.606 5.026 -8.582 1.00 84.50 89 SER A CA 1
ATOM 735 C C . SER A 1 89 ? 7.460 5.684 -9.659 1.00 84.50 89 SER A C 1
ATOM 737 O O . SER A 1 89 ? 7.186 5.595 -10.855 1.00 84.50 89 SER A O 1
ATOM 739 N N . PHE A 1 90 ? 8.494 6.387 -9.209 1.00 83.62 90 PHE A N 1
ATOM 740 C CA . PHE A 1 90 ? 9.494 7.002 -10.066 1.00 83.62 90 PHE A CA 1
ATOM 741 C C . PHE A 1 90 ? 10.871 6.619 -9.545 1.00 83.62 90 PHE A C 1
ATOM 743 O O . PHE A 1 90 ? 11.159 6.805 -8.362 1.00 83.62 90 PHE A O 1
ATOM 750 N N . ASP A 1 91 ? 11.700 6.085 -10.429 1.00 79.31 91 ASP A N 1
ATOM 751 C CA . ASP A 1 91 ? 13.058 5.660 -10.132 1.00 79.31 91 ASP A CA 1
ATOM 752 C C . ASP A 1 91 ? 14.000 6.218 -11.197 1.00 79.31 91 ASP A C 1
ATOM 754 O O . ASP A 1 91 ? 13.701 6.196 -12.391 1.00 79.31 91 ASP A O 1
ATOM 758 N N . SER A 1 92 ? 15.128 6.774 -10.772 1.00 75.75 92 SER A N 1
ATOM 759 C CA . SER A 1 92 ? 16.086 7.387 -11.683 1.00 75.75 92 SER A CA 1
ATOM 760 C C . SER A 1 92 ? 17.487 7.297 -11.115 1.00 75.75 92 SER A C 1
ATOM 762 O O . SER A 1 92 ? 17.711 7.525 -9.925 1.00 75.75 92 SER A O 1
ATOM 764 N N . SER A 1 93 ? 18.447 6.997 -11.980 1.00 73.56 93 SER A N 1
ATOM 765 C CA . SER A 1 93 ? 19.861 6.998 -11.630 1.00 73.56 93 SER A CA 1
ATOM 766 C C . SER A 1 93 ? 20.646 7.829 -12.631 1.00 73.56 93 SER A C 1
ATOM 768 O O . SER A 1 93 ? 20.371 7.793 -13.828 1.00 73.56 93 SER A O 1
ATOM 770 N N . ILE A 1 94 ? 21.640 8.580 -12.146 1.00 70.69 94 ILE A N 1
ATOM 771 C CA . ILE A 1 94 ? 22.495 9.436 -12.972 1.00 70.69 94 ILE A CA 1
ATOM 772 C C . ILE A 1 94 ? 23.966 9.084 -12.736 1.00 70.69 94 ILE A C 1
ATOM 774 O O . ILE A 1 94 ? 24.538 9.391 -11.690 1.00 70.69 94 ILE A O 1
ATOM 778 N N . GLY A 1 95 ? 24.608 8.464 -13.727 1.00 64.12 95 GLY A N 1
ATOM 779 C CA . GLY A 1 95 ? 26.032 8.137 -13.692 1.00 64.12 95 GLY A CA 1
ATOM 780 C C . GLY A 1 95 ? 26.930 9.330 -14.026 1.00 64.12 95 GLY A C 1
ATOM 781 O O . GLY A 1 95 ? 26.996 9.796 -15.168 1.00 64.12 95 GLY A O 1
ATOM 782 N N . LEU A 1 96 ? 27.701 9.794 -13.040 1.00 62.56 96 LEU A N 1
ATOM 783 C CA . LEU A 1 96 ? 28.601 10.949 -13.178 1.00 62.56 96 LEU A CA 1
ATOM 784 C C . LEU A 1 96 ? 29.944 10.621 -13.863 1.00 62.56 96 LEU A C 1
ATOM 786 O O . LEU A 1 96 ? 30.608 11.527 -14.360 1.00 62.56 96 LEU A O 1
ATOM 790 N N . ARG A 1 97 ? 30.348 9.345 -13.942 1.00 57.31 97 ARG A N 1
ATOM 791 C CA . ARG A 1 97 ? 31.625 8.921 -14.553 1.00 57.31 97 ARG A CA 1
ATOM 792 C C . ARG A 1 97 ? 31.422 8.477 -16.004 1.00 57.31 97 ARG A C 1
ATOM 794 O O . ARG A 1 97 ? 30.566 7.643 -16.272 1.00 57.31 97 ARG A O 1
ATOM 801 N N . SER A 1 98 ? 32.242 8.989 -16.925 1.00 51.53 98 SER A N 1
ATOM 802 C CA . SER A 1 98 ? 32.159 8.728 -18.376 1.00 51.53 98 SER A CA 1
ATOM 803 C C . SER A 1 98 ? 32.487 7.290 -18.805 1.00 51.53 98 SER A C 1
ATOM 805 O O . SER A 1 98 ? 32.312 6.970 -19.974 1.00 51.53 98 SER A O 1
ATOM 807 N N . GLY A 1 99 ? 32.927 6.424 -17.883 1.00 48.25 99 GLY A N 1
ATOM 808 C CA . GLY A 1 99 ? 33.234 5.011 -18.148 1.00 48.25 99 GLY A CA 1
ATOM 809 C C . GLY A 1 99 ? 32.594 4.018 -17.173 1.00 48.25 99 GLY A C 1
ATOM 810 O O . GLY A 1 99 ? 32.906 2.834 -17.231 1.00 48.25 99 GLY A O 1
ATOM 811 N N . ALA A 1 100 ? 31.731 4.473 -16.256 1.00 47.16 100 ALA A N 1
ATOM 812 C CA . ALA A 1 100 ? 31.050 3.584 -15.317 1.00 47.16 100 ALA A CA 1
ATOM 813 C C . ALA A 1 100 ? 29.688 3.181 -15.890 1.00 47.16 100 ALA A C 1
ATOM 815 O O . ALA A 1 100 ? 28.716 3.929 -15.809 1.00 47.16 100 ALA A O 1
ATOM 816 N N . MET A 1 101 ? 29.641 1.993 -16.480 1.00 51.41 101 MET A N 1
ATOM 817 C CA . MET A 1 101 ? 28.398 1.297 -16.773 1.00 51.41 101 MET A CA 1
ATOM 818 C C . MET A 1 101 ? 27.909 0.642 -15.481 1.00 51.41 101 MET A C 1
ATOM 820 O O . MET A 1 101 ? 28.543 -0.292 -14.997 1.00 51.41 101 MET A O 1
ATOM 824 N N . SER A 1 102 ? 26.828 1.149 -14.886 1.00 48.22 102 SER A N 1
ATOM 825 C CA . SER A 1 102 ? 26.271 0.530 -13.683 1.00 48.22 102 SER A CA 1
ATOM 826 C C . SER A 1 102 ? 25.254 -0.525 -14.102 1.00 48.22 102 SER A C 1
ATOM 828 O O . SER A 1 102 ? 24.247 -0.210 -14.734 1.00 48.22 102 SER A O 1
ATOM 830 N N . THR A 1 103 ? 25.528 -1.785 -13.768 1.00 45.31 103 THR A N 1
ATOM 831 C CA . THR A 1 103 ? 24.536 -2.863 -13.792 1.00 45.31 103 THR A CA 1
ATOM 832 C C . THR A 1 103 ? 24.403 -3.425 -12.393 1.00 45.31 103 THR A C 1
ATOM 834 O O . THR A 1 103 ? 25.382 -3.836 -11.782 1.00 45.31 103 THR A O 1
ATOM 837 N N . ALA A 1 104 ? 23.173 -3.435 -11.898 1.00 39.88 104 ALA A N 1
ATOM 838 C CA . ALA A 1 104 ? 22.670 -4.405 -10.933 1.00 39.88 104 ALA A CA 1
ATOM 839 C C . ALA A 1 104 ? 21.174 -4.138 -10.784 1.00 39.88 104 ALA A C 1
ATOM 841 O O . ALA A 1 104 ? 20.701 -3.725 -9.727 1.00 39.88 104 ALA A O 1
ATOM 842 N N . ASN A 1 105 ? 20.415 -4.301 -11.867 1.00 44.50 105 ASN A N 1
ATOM 843 C CA . ASN A 1 105 ? 18.974 -4.275 -11.723 1.00 44.50 105 ASN A CA 1
ATOM 844 C C . ASN A 1 105 ? 18.503 -5.626 -11.158 1.00 44.50 105 ASN A C 1
ATOM 846 O O . ASN A 1 105 ? 18.098 -6.516 -11.897 1.00 44.50 105 ASN A O 1
ATOM 850 N N . ASN A 1 106 ? 18.596 -5.771 -9.835 1.00 40.66 106 ASN A N 1
ATOM 851 C CA . ASN A 1 106 ? 17.945 -6.848 -9.087 1.00 40.66 106 ASN A CA 1
ATOM 852 C C . ASN A 1 106 ? 16.459 -6.547 -8.816 1.00 40.66 106 ASN A C 1
ATOM 854 O O . ASN A 1 106 ? 15.785 -7.352 -8.175 1.00 40.66 106 ASN A O 1
ATOM 858 N N . ASN A 1 107 ? 15.933 -5.409 -9.290 1.00 44.44 107 ASN A N 1
ATOM 859 C CA . ASN A 1 107 ? 14.520 -5.094 -9.156 1.00 44.44 107 ASN A CA 1
ATOM 860 C C . ASN A 1 107 ? 13.719 -5.765 -10.272 1.00 44.44 107 ASN A C 1
ATOM 862 O O . ASN A 1 107 ? 13.949 -5.555 -11.469 1.00 44.44 107 ASN A O 1
ATOM 866 N N . VAL A 1 108 ? 12.726 -6.546 -9.847 1.00 44.28 108 VAL A N 1
ATOM 867 C CA . VAL A 1 108 ? 11.643 -7.049 -10.693 1.00 44.28 108 VAL A CA 1
ATOM 868 C C . VAL A 1 108 ? 10.975 -5.836 -11.349 1.00 44.28 108 VAL A C 1
ATOM 870 O O . VAL A 1 108 ? 10.270 -5.085 -10.684 1.00 44.28 108 VAL A O 1
ATOM 873 N N . GLY A 1 109 ? 11.250 -5.610 -12.636 1.00 45.44 109 GLY A N 1
ATOM 874 C CA . GLY A 1 109 ? 10.731 -4.460 -13.382 1.00 45.44 109 GLY A CA 1
ATOM 875 C C . GLY A 1 109 ? 11.629 -3.219 -13.443 1.00 45.44 109 GLY A C 1
ATOM 876 O O . GLY A 1 109 ? 11.102 -2.151 -13.713 1.00 45.44 109 GLY A O 1
ATOM 877 N N . GLY A 1 110 ? 12.945 -3.301 -13.222 1.00 52.06 110 GLY A N 1
ATOM 878 C CA . GLY A 1 110 ? 13.864 -2.196 -13.578 1.00 52.06 110 GLY A CA 1
ATOM 879 C C . GLY A 1 110 ? 14.407 -2.268 -15.021 1.00 52.06 110 GLY A C 1
ATOM 880 O O . GLY A 1 110 ? 13.850 -2.975 -15.869 1.00 52.06 110 GLY A O 1
ATOM 881 N N . ALA A 1 111 ? 15.503 -1.552 -15.301 1.00 54.44 111 ALA A N 1
ATOM 882 C CA . ALA A 1 111 ? 16.132 -1.452 -16.624 1.00 54.44 111 AL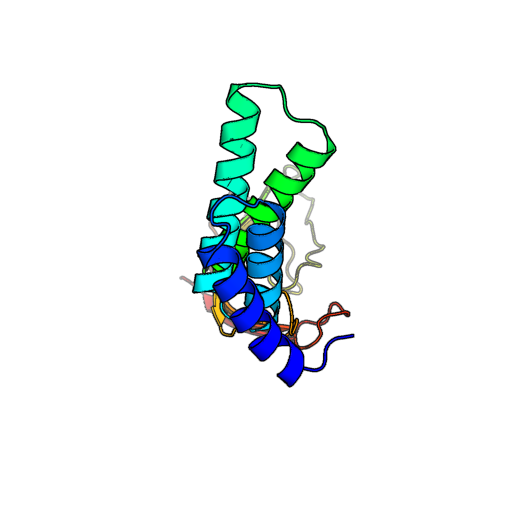A A CA 1
ATOM 883 C C . ALA A 1 111 ? 16.322 -2.819 -17.323 1.00 54.44 111 ALA A C 1
ATOM 885 O O . ALA A 1 111 ? 16.579 -3.831 -16.661 1.00 54.44 111 ALA A O 1
ATOM 886 N N . ALA A 1 112 ? 16.163 -2.836 -18.655 1.00 53.91 112 ALA A N 1
ATOM 887 C CA . ALA A 1 112 ? 16.084 -4.050 -19.470 1.00 53.91 112 ALA A CA 1
ATOM 888 C C . ALA A 1 112 ? 17.192 -5.078 -19.131 1.00 53.91 112 ALA A C 1
ATOM 890 O O . ALA A 1 112 ? 18.366 -4.700 -19.048 1.00 53.91 112 ALA A O 1
ATOM 891 N N . PRO A 1 113 ? 16.849 -6.371 -18.956 1.00 52.28 113 PRO A N 1
ATOM 892 C CA . PRO A 1 113 ? 17.824 -7.406 -18.624 1.00 52.28 113 PRO A CA 1
ATOM 893 C C . PRO A 1 113 ? 18.973 -7.450 -19.639 1.00 52.28 113 PRO A C 1
ATOM 895 O O . PRO A 1 113 ? 18.745 -7.422 -20.847 1.00 52.28 113 PRO A O 1
ATOM 898 N N . GLY A 1 114 ? 20.212 -7.530 -19.151 1.00 53.41 114 GLY A N 1
ATOM 899 C CA . GLY A 1 114 ? 21.400 -7.658 -20.003 1.00 53.41 114 GLY A CA 1
ATOM 900 C C . GLY A 1 114 ? 21.864 -6.368 -20.686 1.00 53.41 114 GLY A C 1
ATOM 901 O O . GLY A 1 114 ? 22.789 -6.429 -21.495 1.00 53.41 114 GLY A O 1
ATOM 902 N N . LYS A 1 115 ? 21.272 -5.208 -20.368 1.00 56.91 115 LYS A N 1
ATOM 903 C CA . LYS A 1 115 ? 21.749 -3.908 -20.851 1.00 56.91 115 LYS A CA 1
ATOM 904 C C . LYS A 1 115 ? 22.358 -3.072 -19.731 1.00 56.91 115 LYS A C 1
ATOM 906 O O . LYS A 1 115 ? 21.847 -2.999 -18.617 1.00 56.91 115 LYS A O 1
ATOM 911 N N . SER A 1 116 ? 23.473 -2.441 -20.068 1.00 59.47 116 SER A N 1
ATOM 912 C CA . SER A 1 116 ? 24.219 -1.541 -19.202 1.00 59.47 116 SER A CA 1
ATOM 913 C C . SER A 1 116 ? 23.918 -0.101 -19.585 1.00 59.47 116 SER A C 1
ATOM 915 O O . SER A 1 116 ? 24.015 0.251 -20.759 1.00 59.47 116 SER A O 1
ATOM 917 N N . TYR A 1 117 ? 23.615 0.746 -18.602 1.00 65.25 117 TYR A N 1
ATOM 918 C CA . TYR A 1 117 ? 23.280 2.150 -18.838 1.00 65.25 117 TYR A CA 1
ATOM 919 C C . TYR A 1 117 ? 24.115 3.067 -17.950 1.00 65.25 117 TYR A C 1
ATOM 921 O O . TYR A 1 117 ? 24.537 2.685 -16.855 1.00 65.25 117 TYR A O 1
ATOM 929 N N . ARG A 1 118 ? 24.368 4.290 -18.429 1.00 68.56 118 ARG A N 1
ATOM 930 C CA . ARG A 1 118 ? 25.030 5.327 -17.628 1.00 68.56 118 ARG A CA 1
ATOM 931 C C . ARG A 1 118 ? 24.028 6.043 -16.729 1.00 68.56 118 ARG A C 1
ATOM 933 O O . ARG A 1 118 ? 24.314 6.271 -15.559 1.00 68.56 118 ARG A O 1
ATOM 940 N N . SER A 1 119 ? 22.874 6.410 -17.270 1.00 71.19 119 SER A N 1
ATOM 941 C CA . SER A 1 119 ? 21.724 6.889 -16.508 1.00 71.19 119 SER A CA 1
ATOM 942 C C . SER A 1 119 ? 20.451 6.266 -17.071 1.00 71.19 119 SER A C 1
ATOM 944 O O . SER A 1 119 ? 20.396 5.897 -18.247 1.00 71.19 119 SER A O 1
ATOM 946 N N . TYR A 1 120 ? 19.450 6.101 -16.216 1.00 76.81 120 TYR A N 1
ATOM 947 C CA . TYR A 1 120 ? 18.124 5.641 -16.614 1.00 76.81 120 TYR A CA 1
ATOM 948 C C . TYR A 1 120 ? 17.062 6.379 -15.809 1.00 76.81 120 TYR A C 1
ATOM 950 O O . TYR A 1 120 ? 17.320 6.818 -14.688 1.00 76.81 120 TYR A O 1
ATOM 958 N N . GLY A 1 121 ? 15.877 6.507 -16.389 1.00 78.44 121 GLY A N 1
ATOM 959 C CA . GLY A 1 121 ? 14.687 6.997 -15.712 1.00 78.44 121 GLY A CA 1
ATOM 960 C C . GLY A 1 121 ? 13.531 6.046 -15.976 1.00 78.44 121 GLY A C 1
ATOM 961 O O . GLY A 1 121 ? 13.359 5.577 -17.101 1.00 78.44 121 GLY A O 1
ATOM 962 N N . GLN A 1 122 ? 12.750 5.762 -14.944 1.00 80.81 122 GLN A N 1
ATOM 963 C CA . GLN A 1 122 ? 11.570 4.920 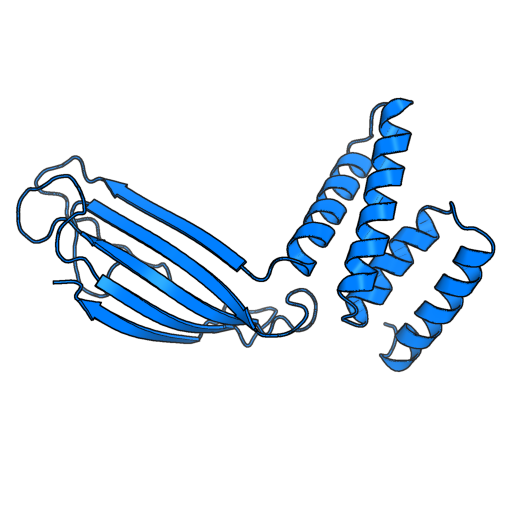-15.012 1.00 80.81 122 GLN A CA 1
ATOM 964 C C . GLN A 1 122 ? 10.427 5.553 -14.223 1.00 80.81 122 GLN A C 1
ATOM 966 O O . GLN A 1 122 ? 10.595 5.973 -13.081 1.00 80.81 122 GLN A O 1
ATOM 971 N N . LEU A 1 123 ? 9.246 5.571 -14.828 1.00 85.94 123 LEU A N 1
ATOM 972 C CA . LEU A 1 123 ? 7.985 5.863 -14.162 1.00 85.94 123 LEU A CA 1
ATOM 973 C C . LEU A 1 123 ? 7.084 4.641 -14.307 1.00 85.94 123 LEU A C 1
ATOM 975 O O . LEU A 1 123 ? 6.903 4.158 -15.419 1.00 85.94 123 LEU A O 1
ATOM 979 N N . GLU A 1 124 ? 6.521 4.145 -13.211 1.00 86.50 124 GLU A N 1
ATOM 980 C CA . GLU A 1 124 ? 5.600 3.007 -13.190 1.00 86.50 124 GLU A CA 1
ATOM 981 C C . GLU A 1 124 ? 4.280 3.403 -12.518 1.00 86.50 124 GLU A C 1
ATOM 983 O O . GLU A 1 124 ? 4.245 4.099 -11.503 1.00 86.50 124 GLU A O 1
ATOM 988 N N . ALA A 1 125 ? 3.180 2.959 -13.113 1.00 89.12 125 ALA A N 1
ATOM 989 C CA . ALA A 1 125 ? 1.831 3.047 -12.589 1.00 89.12 125 ALA A CA 1
ATOM 990 C C . ALA A 1 125 ? 1.285 1.624 -12.445 1.00 89.12 125 ALA A C 1
ATOM 992 O O . ALA A 1 125 ? 1.096 0.921 -13.435 1.00 89.12 125 ALA A O 1
ATOM 993 N N . GLU A 1 126 ? 1.029 1.203 -11.214 1.00 88.00 126 GLU A N 1
ATOM 994 C CA . GLU A 1 126 ? 0.491 -0.108 -10.869 1.00 88.00 126 GLU A CA 1
ATOM 995 C C . GLU A 1 126 ? -0.963 0.026 -10.400 1.00 88.00 126 GLU A C 1
ATOM 997 O O . GLU A 1 126 ? -1.266 0.801 -9.492 1.00 88.00 126 GLU A O 1
ATOM 1002 N N . TYR A 1 127 ? -1.850 -0.773 -10.986 1.00 87.38 127 TYR A N 1
ATOM 1003 C CA . TYR A 1 127 ? -3.217 -1.000 -10.545 1.00 87.38 127 TYR A CA 1
ATOM 1004 C C . TYR A 1 127 ? -3.369 -2.404 -9.965 1.00 87.38 127 TYR A C 1
ATOM 1006 O O . TYR A 1 127 ? -3.113 -3.403 -10.635 1.00 87.38 127 TYR A O 1
ATOM 1014 N N . ARG A 1 128 ? -3.837 -2.498 -8.725 1.00 85.12 128 ARG A N 1
ATOM 1015 C CA . ARG A 1 128 ? -4.044 -3.769 -8.024 1.00 85.12 128 ARG A CA 1
ATOM 1016 C C . ARG A 1 128 ? -5.445 -4.317 -8.285 1.00 85.12 128 ARG A C 1
ATOM 1018 O O . ARG A 1 128 ? -6.441 -3.611 -8.127 1.00 85.12 128 ARG A O 1
ATOM 1025 N N . ILE A 1 129 ? -5.497 -5.589 -8.658 1.00 79.19 129 ILE A N 1
ATOM 1026 C CA . ILE A 1 129 ? -6.690 -6.385 -8.929 1.00 79.19 129 ILE A CA 1
ATOM 1027 C C . ILE A 1 129 ? -6.830 -7.423 -7.814 1.00 79.19 129 ILE A C 1
ATOM 1029 O O . ILE A 1 129 ? -5.914 -8.194 -7.555 1.00 79.19 129 ILE A O 1
ATOM 1033 N N . GLY A 1 130 ? -7.997 -7.467 -7.180 1.00 66.81 130 GLY A N 1
ATOM 1034 C CA . GLY A 1 130 ? -8.287 -8.416 -6.105 1.00 66.81 130 GLY A CA 1
ATOM 1035 C C . GLY A 1 130 ? -8.623 -7.725 -4.790 1.00 66.81 130 GLY A C 1
ATOM 1036 O O . GLY A 1 130 ? -8.690 -6.494 -4.713 1.00 66.81 130 GLY A O 1
ATOM 1037 N N . ARG A 1 131 ? -8.909 -8.543 -3.778 1.00 61.19 131 ARG A N 1
ATOM 1038 C CA . ARG A 1 131 ? -9.286 -8.101 -2.434 1.00 61.19 131 ARG A CA 1
ATOM 1039 C C . ARG A 1 131 ? -8.194 -8.492 -1.422 1.00 61.19 131 ARG A C 1
ATOM 1041 O O . ARG A 1 131 ? -7.155 -8.998 -1.815 1.00 61.19 131 ARG A O 1
ATOM 1048 N N . ASN A 1 132 ? -8.339 -8.078 -0.168 1.00 55.81 132 ASN A N 1
ATOM 1049 C CA . ASN A 1 132 ? -7.281 -7.754 0.805 1.00 55.81 132 ASN A CA 1
ATOM 1050 C C . ASN A 1 132 ? -5.875 -8.393 0.663 1.00 55.81 132 ASN A C 1
ATOM 1052 O O . ASN A 1 132 ? -5.630 -9.530 1.070 1.00 55.81 132 ASN A O 1
ATOM 1056 N N . MET A 1 133 ? -4.878 -7.546 0.360 1.00 59.28 133 MET A N 1
ATOM 1057 C CA . MET A 1 133 ? -3.440 -7.861 0.485 1.00 59.28 133 MET A CA 1
ATOM 1058 C C . MET A 1 133 ? -3.038 -8.292 1.912 1.00 59.28 133 MET A C 1
ATOM 1060 O O . MET A 1 133 ? -2.054 -9.005 2.099 1.00 59.28 133 MET A O 1
ATOM 1064 N N . LEU A 1 134 ? -3.785 -7.847 2.929 1.00 58.84 134 LEU A N 1
ATOM 1065 C CA . LEU A 1 134 ? -3.477 -8.078 4.344 1.00 58.84 134 LEU A CA 1
ATOM 1066 C C . LEU A 1 134 ? -3.859 -9.488 4.834 1.00 58.84 134 LEU A C 1
ATOM 1068 O O . LEU A 1 134 ? -3.338 -9.926 5.863 1.00 58.84 134 LEU A O 1
ATOM 1072 N N . LEU A 1 135 ? -4.746 -10.195 4.124 1.00 60.62 135 LEU A N 1
ATOM 1073 C CA . LEU A 1 135 ? -5.256 -11.508 4.538 1.00 60.62 135 LEU A CA 1
ATOM 1074 C C . LEU A 1 135 ? -4.808 -12.645 3.640 1.00 60.62 135 LEU A C 1
ATOM 1076 O O . LEU A 1 135 ? -4.256 -13.622 4.145 1.00 60.62 135 LEU A O 1
ATOM 1080 N N . GLU A 1 136 ? -5.021 -12.524 2.337 1.00 61.16 136 GLU A N 1
ATOM 1081 C CA . GLU A 1 136 ? -4.756 -13.632 1.418 1.00 61.16 136 GLU A CA 1
ATOM 1082 C C . GLU A 1 136 ? -3.305 -13.604 0.937 1.00 61.16 136 GLU A C 1
ATOM 1084 O O . GLU A 1 136 ? -2.712 -14.646 0.681 1.00 61.16 136 GLU A O 1
ATOM 1089 N N . GLY A 1 137 ? -2.693 -12.414 0.880 1.00 63.16 137 GLY A N 1
ATOM 1090 C CA . GLY A 1 137 ? -1.326 -12.225 0.390 1.00 63.16 137 GLY A CA 1
ATOM 1091 C C . GLY A 1 137 ? -1.134 -12.557 -1.092 1.00 63.16 137 GLY A C 1
ATOM 1092 O O . GLY A 1 137 ? -0.039 -12.317 -1.604 1.00 63.16 137 GLY A O 1
ATOM 1093 N N . ASP A 1 138 ? -2.193 -13.040 -1.748 1.00 72.44 138 ASP A N 1
ATOM 1094 C CA . ASP A 1 138 ? -2.357 -13.120 -3.186 1.00 72.44 138 ASP A CA 1
ATOM 1095 C C . ASP A 1 138 ? -2.581 -11.707 -3.740 1.00 72.44 138 ASP A C 1
ATOM 1097 O O . ASP A 1 138 ? -3.552 -11.026 -3.401 1.00 72.44 138 ASP A O 1
ATOM 1101 N N . LEU A 1 139 ? -1.635 -11.223 -4.538 1.00 77.19 139 LEU A N 1
ATOM 1102 C CA . LEU A 1 139 ? -1.721 -9.919 -5.181 1.00 77.19 139 LEU A CA 1
ATOM 1103 C C . LEU A 1 139 ? -1.578 -10.098 -6.678 1.00 77.19 139 LEU A C 1
ATOM 1105 O O . LEU A 1 139 ? -0.512 -10.466 -7.163 1.00 77.19 139 LEU A O 1
ATOM 1109 N N . LEU A 1 140 ? -2.627 -9.751 -7.413 1.00 84.56 140 LEU A N 1
ATOM 1110 C CA . LEU A 1 140 ? -2.563 -9.559 -8.850 1.00 84.56 140 LEU A CA 1
ATOM 1111 C C . LEU A 1 140 ? -2.543 -8.057 -9.136 1.00 84.56 140 LEU A C 1
ATOM 1113 O O . LEU A 1 140 ? -3.361 -7.304 -8.618 1.00 84.56 140 LEU A O 1
ATOM 1117 N N . SER A 1 141 ? -1.614 -7.584 -9.950 1.00 85.88 141 SER A N 1
ATOM 1118 C CA . SER A 1 141 ? -1.567 -6.196 -10.389 1.00 85.88 141 SER A CA 1
ATOM 1119 C C . SER A 1 141 ? -1.281 -6.095 -11.880 1.00 85.88 141 SER A C 1
ATOM 1121 O O . SER A 1 141 ? -0.562 -6.900 -12.465 1.00 85.88 141 SER A O 1
ATOM 1123 N N . VAL A 1 142 ? -1.887 -5.096 -12.508 1.00 89.06 142 VAL A N 1
ATOM 1124 C CA . VAL A 1 142 ? -1.528 -4.627 -13.844 1.00 89.06 142 VAL A CA 1
ATOM 1125 C C . VAL A 1 142 ? -0.626 -3.432 -13.638 1.00 89.06 142 VAL A C 1
ATOM 1127 O O . VAL A 1 142 ? -0.985 -2.528 -12.891 1.00 89.06 142 VAL A O 1
ATOM 1130 N N . TYR A 1 143 ? 0.513 -3.388 -14.303 1.00 87.62 143 TYR A N 1
ATOM 1131 C CA . TYR A 1 143 ? 1.372 -2.220 -14.257 1.00 87.62 143 TYR A CA 1
ATOM 1132 C C . TYR A 1 143 ? 1.721 -1.756 -15.664 1.00 87.62 143 TYR A C 1
ATOM 1134 O O . TYR A 1 143 ? 1.843 -2.544 -16.600 1.00 87.62 143 TYR A O 1
ATOM 1142 N N . SER A 1 144 ? 1.854 -0.447 -15.810 1.00 86.56 144 SER A N 1
ATOM 1143 C CA . SER A 1 144 ? 2.393 0.195 -16.997 1.00 86.56 144 SER A CA 1
ATOM 1144 C C . SER A 1 144 ? 3.599 1.009 -16.577 1.00 86.56 144 SER A C 1
ATOM 1146 O O . SER A 1 144 ? 3.574 1.662 -15.535 1.00 86.56 144 SER A O 1
ATOM 1148 N N . ARG A 1 145 ? 4.670 0.959 -17.359 1.00 85.62 145 ARG A N 1
ATOM 1149 C CA . ARG A 1 145 ? 5.883 1.719 -17.100 1.00 85.62 145 ARG A CA 1
ATOM 1150 C C . ARG A 1 145 ? 6.395 2.393 -18.353 1.00 85.62 145 ARG A C 1
ATOM 1152 O O . ARG A 1 145 ? 6.295 1.853 -19.449 1.00 85.62 145 ARG A O 1
ATOM 1159 N N . VAL A 1 146 ? 6.984 3.561 -18.173 1.00 84.31 146 VAL A N 1
ATOM 1160 C CA . VAL A 1 146 ? 7.764 4.249 -19.194 1.00 84.31 146 VAL A CA 1
ATOM 1161 C C . VAL A 1 146 ? 9.196 4.296 -18.704 1.00 84.31 146 VAL A C 1
ATOM 1163 O O . VAL A 1 146 ? 9.461 4.688 -17.570 1.00 84.31 146 VAL A O 1
ATOM 1166 N N . PHE A 1 147 ? 10.107 3.868 -19.560 1.00 81.19 147 PHE A N 1
ATOM 1167 C CA . PHE A 1 147 ? 11.532 3.792 -19.302 1.00 81.19 147 PHE A CA 1
ATOM 1168 C C . PHE A 1 147 ? 12.275 4.562 -20.385 1.00 81.19 147 PHE A C 1
ATOM 1170 O O . PHE A 1 147 ? 11.897 4.499 -21.550 1.00 81.19 147 PHE A O 1
ATOM 1177 N N . ALA A 1 148 ? 13.345 5.254 -20.022 1.00 78.56 148 ALA A N 1
ATOM 1178 C CA . ALA A 1 148 ? 14.287 5.823 -20.972 1.00 78.56 148 ALA A CA 1
ATOM 1179 C C . ALA A 1 148 ? 15.712 5.701 -20.425 1.00 78.56 148 ALA A C 1
ATOM 1181 O O . ALA A 1 148 ? 15.934 5.637 -19.212 1.00 78.56 148 ALA A O 1
ATOM 1182 N N . ASP A 1 149 ? 16.681 5.673 -21.331 1.00 73.88 149 ASP A N 1
ATOM 1183 C CA . ASP A 1 149 ? 18.099 5.523 -21.025 1.00 73.88 149 ASP A CA 1
ATOM 1184 C C . ASP A 1 149 ? 18.958 6.530 -21.805 1.00 73.88 149 ASP A C 1
ATOM 1186 O O . ASP A 1 149 ? 18.456 7.424 -22.483 1.00 73.88 149 ASP A O 1
ATOM 1190 N N . THR A 1 150 ? 20.279 6.463 -21.660 1.00 70.50 150 THR A N 1
ATOM 1191 C CA . THR A 1 150 ? 21.217 7.342 -22.387 1.00 70.50 150 THR A CA 1
ATOM 1192 C C . THR A 1 150 ? 21.611 6.823 -23.765 1.00 70.50 150 THR A C 1
ATOM 1194 O O . THR A 1 150 ? 22.241 7.543 -24.538 1.00 70.50 150 THR A O 1
ATOM 1197 N N . GLY A 1 151 ? 21.253 5.583 -24.093 1.00 64.69 151 GLY A N 1
ATOM 1198 C CA . GLY A 1 151 ? 21.803 4.832 -25.212 1.00 64.69 151 GLY A CA 1
ATOM 1199 C C . GLY A 1 151 ? 23.324 4.687 -25.126 1.00 64.69 151 GLY A C 1
ATOM 1200 O O . GLY A 1 151 ? 23.931 4.873 -24.070 1.00 64.69 151 GLY A O 1
ATOM 1201 N N . GLU A 1 152 ? 23.941 4.376 -26.267 1.00 60.97 152 GLU A N 1
ATOM 1202 C CA . GLU A 1 152 ? 25.405 4.317 -26.433 1.00 60.97 152 GLU A CA 1
ATOM 1203 C C . GLU A 1 152 ? 26.049 5.708 -26.565 1.00 60.97 152 GLU A C 1
ATOM 1205 O O . GLU A 1 152 ? 27.265 5.859 -26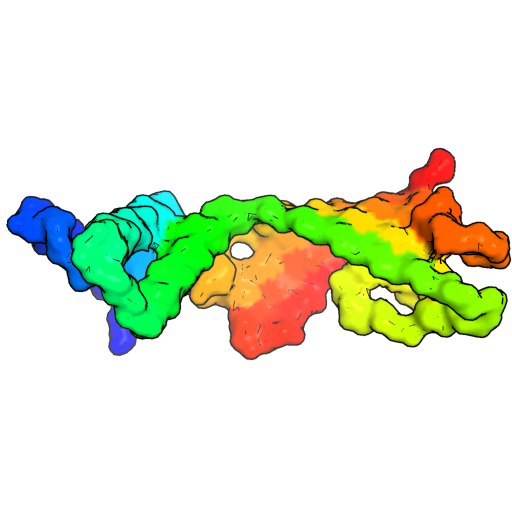.461 1.00 60.97 152 GLU A O 1
ATOM 1210 N N . ASN A 1 153 ? 25.238 6.746 -26.781 1.00 55.81 153 ASN A N 1
ATOM 1211 C CA . ASN A 1 153 ? 25.718 8.113 -26.917 1.00 55.81 153 ASN A CA 1
ATOM 1212 C C . ASN A 1 153 ? 25.953 8.723 -25.532 1.00 55.81 153 ASN A C 1
ATOM 1214 O O . ASN A 1 153 ? 25.129 8.575 -24.637 1.00 55.81 153 ASN A O 1
ATOM 1218 N N . GLY A 1 154 ? 27.052 9.465 -25.360 1.00 57.97 154 GLY A N 1
ATOM 1219 C CA . GLY A 1 154 ? 27.496 10.060 -24.087 1.00 57.97 154 GLY A CA 1
ATOM 1220 C C . GLY A 1 154 ? 26.585 11.133 -23.459 1.00 57.97 154 GLY A C 1
ATOM 1221 O O . GLY A 1 154 ? 27.074 11.972 -22.702 1.00 57.97 154 GLY A O 1
ATOM 1222 N N . VAL A 1 155 ? 25.286 11.131 -23.765 1.00 64.06 155 VAL A N 1
ATOM 1223 C CA . VAL A 1 155 ? 24.252 11.992 -23.184 1.00 64.06 155 VAL A CA 1
ATOM 1224 C C . VAL A 1 155 ? 24.070 11.628 -21.708 1.00 64.06 155 VAL A C 1
ATOM 1226 O O . VAL A 1 155 ? 24.055 10.461 -21.340 1.00 64.06 155 VAL A O 1
ATOM 1229 N N . MET A 1 156 ? 23.974 12.638 -20.842 1.00 65.44 156 MET A N 1
ATOM 1230 C CA . MET A 1 156 ? 23.862 12.459 -19.387 1.00 65.44 156 MET A CA 1
ATOM 1231 C C . MET A 1 156 ? 22.415 12.251 -18.919 1.00 65.44 156 MET A C 1
ATOM 1233 O O . MET A 1 156 ? 22.190 11.600 -17.900 1.00 65.44 156 MET A O 1
ATOM 1237 N N . MET A 1 157 ? 21.439 12.772 -19.666 1.00 72.00 157 MET A N 1
ATOM 1238 C CA . MET A 1 157 ? 20.018 12.601 -19.366 1.00 72.00 157 MET A CA 1
ATOM 1239 C C . MET A 1 157 ? 19.442 11.346 -20.043 1.00 72.00 157 MET A C 1
ATOM 1241 O O . MET A 1 157 ? 19.722 11.127 -21.227 1.00 72.00 157 MET A O 1
ATOM 1245 N N . PRO A 1 158 ? 18.604 10.566 -19.338 1.00 65.62 158 PRO A N 1
ATOM 1246 C CA . PRO A 1 158 ? 17.975 9.367 -19.874 1.00 65.62 158 PRO A CA 1
ATOM 1247 C C . PRO A 1 158 ? 16.782 9.729 -20.772 1.00 65.62 158 PRO A C 1
ATOM 1249 O O . PRO A 1 158 ? 15.632 9.695 -20.352 1.00 65.62 158 PRO A O 1
ATOM 1252 N N . VAL A 1 159 ? 17.068 10.164 -21.999 1.00 71.62 159 VAL A N 1
ATOM 1253 C CA . VAL A 1 159 ? 16.066 10.602 -22.997 1.00 71.62 159 VAL A CA 1
ATOM 1254 C C . VAL A 1 159 ? 16.115 9.785 -24.289 1.00 71.62 159 VAL A C 1
ATOM 1256 O O . VAL A 1 159 ? 15.409 10.081 -25.250 1.00 71.62 159 VAL A O 1
ATOM 1259 N N . LYS A 1 160 ? 17.005 8.799 -24.359 1.00 72.00 160 LYS A N 1
ATOM 1260 C CA . LYS A 1 160 ? 17.202 7.913 -25.503 1.00 72.00 160 LYS A CA 1
ATOM 1261 C C . LYS A 1 160 ? 16.505 6.580 -25.254 1.00 72.00 160 LYS A C 1
ATOM 1263 O O . LYS A 1 160 ? 16.229 6.213 -24.116 1.00 72.00 160 LYS A O 1
ATOM 1268 N N . ASN A 1 161 ? 16.189 5.898 -26.355 1.00 75.12 161 ASN A N 1
ATOM 1269 C CA . ASN A 1 161 ? 15.491 4.611 -26.372 1.00 75.12 161 ASN A CA 1
ATOM 1270 C C . ASN A 1 161 ? 14.287 4.558 -25.414 1.00 75.12 161 ASN A C 1
ATOM 1272 O O . ASN A 1 161 ? 14.224 3.662 -24.568 1.00 75.12 161 ASN A O 1
ATOM 1276 N N . PRO A 1 162 ? 13.351 5.521 -25.491 1.00 78.88 162 PRO A N 1
ATOM 1277 C CA . PRO A 1 162 ? 12.160 5.452 -24.667 1.00 78.88 162 PRO A CA 1
ATOM 1278 C C . PRO A 1 162 ? 11.403 4.153 -24.985 1.00 78.88 162 PRO A C 1
ATOM 1280 O O . PRO A 1 162 ? 11.207 3.779 -26.141 1.00 78.88 162 PRO A O 1
ATOM 1283 N N . MET A 1 163 ? 11.002 3.441 -23.945 1.00 80.12 163 MET A N 1
ATOM 1284 C CA . MET A 1 163 ? 10.245 2.202 -24.017 1.00 80.12 163 MET A CA 1
ATOM 1285 C C . MET A 1 163 ? 9.033 2.329 -23.110 1.00 80.12 163 MET A C 1
ATOM 1287 O O . MET A 1 163 ? 9.126 2.824 -21.989 1.00 80.12 163 MET A O 1
ATOM 1291 N N . SER A 1 164 ? 7.893 1.853 -23.589 1.00 84.50 164 SER A N 1
ATOM 1292 C CA . SER A 1 164 ? 6.726 1.603 -22.751 1.00 84.50 164 SER A CA 1
ATOM 1293 C C . SER A 1 164 ? 6.630 0.110 -22.480 1.00 84.50 164 SER A C 1
ATOM 1295 O O . SER A 1 164 ? 6.790 -0.699 -23.387 1.00 84.50 164 SER A O 1
ATOM 1297 N N . GLY A 1 165 ? 6.407 -0.262 -21.229 1.00 83.81 165 GLY A N 1
ATOM 1298 C CA . GLY A 1 165 ? 6.128 -1.624 -20.805 1.00 83.81 165 GLY A CA 1
ATOM 1299 C C . GLY A 1 165 ? 4.722 -1.684 -20.237 1.00 83.81 165 GLY A C 1
ATOM 1300 O O . GLY A 1 165 ? 4.348 -0.823 -19.451 1.00 83.81 165 GLY A O 1
ATOM 1301 N N . THR A 1 166 ? 3.925 -2.674 -20.609 1.00 86.69 166 THR A N 1
ATOM 1302 C CA . THR A 1 166 ? 2.690 -3.001 -19.883 1.00 86.69 166 THR A CA 1
ATOM 1303 C C . THR A 1 166 ? 2.735 -4.466 -19.507 1.00 86.69 166 THR A C 1
ATOM 1305 O O . THR A 1 166 ? 3.069 -5.314 -20.335 1.00 86.69 166 THR A O 1
ATOM 1308 N N . GLY A 1 167 ? 2.440 -4.763 -18.249 1.00 85.69 167 GLY A N 1
ATOM 1309 C CA . GLY A 1 167 ? 2.593 -6.097 -17.709 1.00 85.69 167 GLY A CA 1
ATOM 1310 C C . GLY A 1 167 ? 1.603 -6.443 -16.615 1.00 85.69 167 GLY A C 1
ATOM 1311 O O . GLY A 1 167 ? 0.893 -5.599 -16.068 1.00 85.69 167 GLY A O 1
ATOM 1312 N N . LEU A 1 168 ? 1.571 -7.732 -16.314 1.00 87.06 168 LEU A N 1
ATOM 1313 C CA . LEU A 1 168 ? 0.870 -8.315 -15.184 1.00 87.06 168 LEU A CA 1
ATOM 1314 C C . LEU A 1 168 ? 1.910 -8.787 -14.178 1.00 87.06 168 LEU A C 1
ATOM 1316 O O . LEU A 1 168 ? 2.904 -9.403 -14.561 1.00 87.06 168 LEU A O 1
ATOM 1320 N N . ARG A 1 169 ? 1.674 -8.514 -12.900 1.00 86.56 16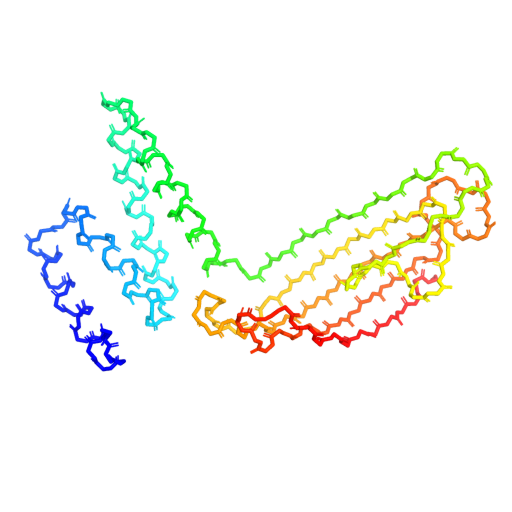9 ARG A N 1
ATOM 1321 C CA . ARG A 1 169 ? 2.495 -8.955 -11.776 1.00 86.56 169 ARG A CA 1
ATOM 1322 C C . ARG A 1 169 ? 1.599 -9.714 -10.808 1.00 86.56 169 ARG A C 1
ATOM 1324 O O . ARG A 1 169 ? 0.568 -9.211 -10.383 1.00 86.56 169 ARG A O 1
ATOM 1331 N N . TRP A 1 170 ? 1.984 -10.935 -10.480 1.00 85.12 170 TRP A N 1
ATOM 1332 C CA . TRP A 1 170 ? 1.246 -11.815 -9.591 1.00 85.12 170 TRP A CA 1
ATOM 1333 C C . TRP A 1 170 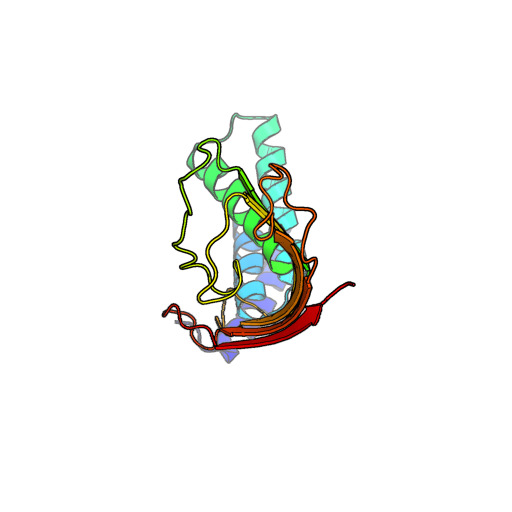? 2.146 -12.297 -8.459 1.00 85.12 170 TRP A C 1
ATOM 1335 O O . TRP A 1 170 ? 3.243 -12.804 -8.694 1.00 85.12 170 TRP A O 1
ATOM 1345 N N . LYS A 1 171 ? 1.686 -12.127 -7.225 1.00 85.25 171 LYS A N 1
ATOM 1346 C CA . LYS A 1 171 ? 2.331 -12.597 -6.006 1.00 85.25 171 LYS A CA 1
ATOM 1347 C C . LYS A 1 171 ? 1.392 -13.602 -5.336 1.00 85.25 171 LYS A C 1
ATOM 1349 O O . LYS A 1 171 ? 0.538 -13.167 -4.582 1.00 85.25 171 LYS A O 1
ATOM 1354 N N . PRO A 1 172 ? 1.539 -14.912 -5.577 1.00 76.25 172 PRO A N 1
ATOM 1355 C CA . PRO A 1 172 ? 0.607 -15.918 -5.059 1.00 76.25 172 PRO A CA 1
ATOM 1356 C C . PRO A 1 172 ? 0.754 -16.210 -3.564 1.00 76.25 172 PRO A C 1
ATOM 1358 O O . PRO A 1 172 ? -0.142 -16.787 -2.957 1.00 76.25 172 PRO A O 1
ATOM 1361 N N . LEU A 1 173 ? 1.915 -15.906 -2.975 1.00 79.94 173 LEU A N 1
ATOM 1362 C CA . LEU A 1 173 ? 2.257 -16.331 -1.620 1.00 79.94 173 LEU A CA 1
ATOM 1363 C C . LEU A 1 173 ? 2.292 -15.139 -0.667 1.00 79.94 173 LEU A C 1
ATOM 1365 O O . LEU A 1 173 ? 2.979 -14.144 -0.903 1.00 79.94 173 LEU A O 1
ATOM 1369 N N . ARG A 1 174 ? 1.613 -15.286 0.471 1.00 73.25 174 ARG A N 1
ATOM 1370 C CA . ARG A 1 174 ? 1.631 -14.299 1.553 1.00 73.25 174 ARG A CA 1
ATOM 1371 C C . ARG A 1 174 ? 3.000 -14.202 2.222 1.00 73.25 174 ARG A C 1
ATOM 1373 O O . ARG A 1 174 ? 3.592 -13.121 2.256 1.00 73.25 174 ARG A O 1
ATOM 1380 N N . ASP A 1 175 ? 3.482 -15.339 2.717 1.00 77.88 175 ASP A N 1
ATOM 1381 C CA . ASP A 1 175 ? 4.614 -15.418 3.651 1.00 77.88 175 ASP A CA 1
ATOM 1382 C C . ASP A 1 175 ? 5.975 -15.543 2.955 1.00 77.88 175 ASP A C 1
ATOM 1384 O O . ASP A 1 175 ? 7.018 -15.375 3.583 1.00 77.88 175 ASP A O 1
ATOM 1388 N N . GLN A 1 176 ? 5.979 -15.820 1.650 1.00 75.19 176 GLN A N 1
ATOM 1389 C CA . GLN A 1 176 ? 7.191 -15.926 0.844 1.00 75.19 176 GLN A CA 1
ATOM 1390 C C . GLN A 1 176 ? 7.203 -14.852 -0.240 1.00 75.19 176 GLN A C 1
ATOM 1392 O O . GLN A 1 176 ? 6.174 -14.499 -0.819 1.00 75.19 176 GLN A O 1
ATOM 1397 N N . ILE A 1 177 ? 8.391 -14.322 -0.523 1.00 74.44 177 ILE A N 1
ATOM 1398 C CA . ILE A 1 177 ? 8.583 -13.324 -1.573 1.00 74.44 177 ILE A CA 1
ATOM 1399 C C . ILE A 1 177 ? 8.758 -14.068 -2.899 1.00 74.44 177 ILE A C 1
ATOM 1401 O O . ILE A 1 177 ? 9.869 -14.423 -3.282 1.00 74.44 177 ILE A O 1
ATOM 1405 N N . PHE A 1 178 ? 7.643 -14.324 -3.582 1.00 77.12 178 PHE A N 1
ATOM 1406 C CA . PHE A 1 178 ? 7.617 -14.920 -4.915 1.00 77.12 178 PHE A CA 1
ATOM 1407 C C . PHE A 1 178 ? 6.746 -14.078 -5.846 1.00 77.12 178 PHE A C 1
ATOM 1409 O O . PHE A 1 178 ? 5.595 -13.795 -5.517 1.00 77.12 178 PHE A O 1
ATOM 1416 N N . PHE A 1 179 ? 7.289 -13.689 -7.000 1.00 77.06 179 PHE A N 1
ATOM 1417 C CA . PHE A 1 179 ? 6.596 -12.865 -7.986 1.00 77.06 179 PHE A CA 1
ATOM 1418 C C . PHE A 1 179 ? 6.707 -13.480 -9.376 1.00 77.06 179 PHE A C 1
ATOM 1420 O O . PHE A 1 179 ? 7.795 -13.843 -9.822 1.00 77.06 179 PHE A O 1
ATOM 1427 N N . LEU A 1 180 ? 5.582 -13.526 -10.077 1.00 81.06 180 LEU A N 1
ATOM 1428 C CA . LEU A 1 180 ? 5.498 -13.822 -11.498 1.00 81.06 180 LEU A CA 1
ATOM 1429 C C . LEU A 1 180 ? 5.152 -12.527 -12.220 1.00 81.06 180 LEU A C 1
ATOM 1431 O O . LEU A 1 180 ? 4.155 -11.891 -11.895 1.00 81.06 180 LEU A O 1
ATOM 1435 N N . ALA A 1 181 ? 5.977 -12.121 -13.180 1.00 83.25 181 ALA A N 1
ATOM 1436 C CA . ALA A 1 181 ? 5.728 -10.929 -13.977 1.00 83.25 181 ALA A CA 1
ATOM 1437 C C . ALA A 1 181 ? 5.841 -11.260 -15.464 1.00 83.25 181 ALA A C 1
ATOM 1439 O O . ALA A 1 181 ? 6.804 -11.894 -15.894 1.00 83.25 181 ALA A O 1
ATOM 1440 N N . VAL A 1 182 ? 4.854 -10.822 -16.239 1.00 84.38 182 VAL A N 1
ATOM 1441 C CA . VAL A 1 182 ? 4.859 -10.901 -17.702 1.00 84.38 182 VAL A CA 1
ATOM 1442 C C . VAL A 1 182 ? 4.663 -9.494 -18.223 1.00 84.38 182 VAL A C 1
ATOM 1444 O O . VAL A 1 182 ? 3.702 -8.832 -17.847 1.00 84.38 182 VAL A O 1
ATOM 1447 N N . GLU A 1 183 ? 5.563 -9.041 -19.086 1.00 82.50 183 GLU A N 1
ATOM 1448 C CA . GLU A 1 183 ? 5.561 -7.677 -19.596 1.00 82.50 183 GLU A CA 1
ATOM 1449 C C . GLU A 1 183 ? 5.790 -7.657 -21.098 1.00 82.50 183 GLU A C 1
ATOM 1451 O O . GLU A 1 183 ? 6.717 -8.288 -21.607 1.00 82.50 183 GLU A O 1
ATOM 1456 N N . GLN A 1 184 ? 4.971 -6.878 -21.794 1.00 82.25 184 GLN A N 1
ATOM 1457 C CA . GLN A 1 184 ? 5.206 -6.510 -23.176 1.00 82.25 184 GLN A CA 1
ATOM 1458 C C . GLN A 1 184 ? 5.867 -5.135 -23.225 1.00 82.25 184 GLN A C 1
ATOM 1460 O O . GLN A 1 184 ? 5.308 -4.162 -22.720 1.00 82.25 184 GLN A O 1
ATOM 1465 N N . GLN A 1 185 ? 7.038 -5.058 -23.859 1.00 81.31 185 GLN A N 1
ATOM 1466 C CA . GLN A 1 185 ? 7.762 -3.809 -24.094 1.00 81.31 185 GLN A CA 1
ATOM 1467 C C . GLN A 1 185 ? 7.606 -3.356 -25.542 1.00 81.31 185 GLN A C 1
ATOM 1469 O O . GLN A 1 185 ? 7.727 -4.156 -26.471 1.00 81.31 185 GLN A O 1
ATOM 1474 N N . LEU A 1 186 ? 7.367 -2.063 -25.725 1.00 82.50 186 LEU A N 1
ATOM 1475 C CA . LEU A 1 186 ? 7.218 -1.403 -27.011 1.00 82.50 186 LEU A CA 1
ATOM 1476 C C . LEU A 1 186 ? 8.141 -0.176 -27.060 1.00 82.50 186 LEU A C 1
ATOM 1478 O O . LEU A 1 186 ? 8.040 0.689 -26.181 1.00 82.50 186 LEU A O 1
ATOM 1482 N N . PRO A 1 187 ? 9.031 -0.073 -28.063 1.00 81.31 187 PRO A N 1
ATOM 1483 C CA . PRO A 1 187 ? 9.834 1.126 -28.263 1.00 81.31 187 PRO A CA 1
ATOM 1484 C C . PRO A 1 187 ? 8.937 2.303 -28.663 1.00 81.31 187 PRO A C 1
ATOM 1486 O O . PRO A 1 187 ? 8.038 2.160 -29.491 1.00 81.31 187 PRO A O 1
ATOM 1489 N N . LEU A 1 188 ? 9.194 3.468 -28.076 1.00 76.94 188 LEU A N 1
ATOM 1490 C CA . LEU A 1 188 ? 8.499 4.728 -28.341 1.00 76.94 188 LEU A CA 1
ATOM 1491 C C . LEU A 1 188 ? 9.352 5.573 -29.307 1.00 76.94 188 LEU A C 1
ATOM 1493 O O . LEU A 1 188 ? 9.922 6.586 -28.916 1.00 76.94 188 LEU A O 1
ATOM 1497 N N . ASN A 1 189 ? 9.527 5.100 -30.542 1.00 65.75 189 ASN A N 1
ATOM 1498 C CA . ASN A 1 189 ? 10.320 5.807 -31.561 1.00 65.75 189 ASN A CA 1
ATOM 1499 C C . ASN A 1 189 ? 9.612 7.047 -32.115 1.00 65.75 189 ASN A C 1
ATOM 1501 O O . ASN A 1 189 ? 8.377 6.979 -32.307 1.00 65.75 189 ASN A O 1
#

Foldseek 3Di:
DQDPVRLVVVLVVLVVVCVVVVLPLVSLVSQLVSCVQVLVLVSNLVSLVSNLVSLVVVCVVDPDDPVSVVSNVVSVCSNCVSPDFKDKDKDKDFAPDQPDFDDDCPDPPDDDPPDTARMKIKIKIKGWDDTDCPHQVWIKIKMKMWMFGPPPDSDRDRPHFIKIKIKIWIGRDNPDPDIDIDIDIDTPD

InterPro domains:
  IPR025137 Bacteriophage N4 adsorption protein A, C-terminal [PF13283] (154-189)

Radius of gyration: 22.95 Å; chains: 1; bounding box: 59×38×58 Å

Secondary structure (DSSP, 8-state):
---HHHHHHHHHHHHHHHHHSTT-HHHHHHHHHHHHHTT-HHHHHHHHHHHHHHHHHHHTTSPPPHHHHHHHHHHHHHHHHHH--EEEEEEEEE--STT--B----STTSSPTT--BSEEEEEEEEEEESS-TTTT--EEEEEEEEEEE-TTTT-SSS-EEEEEEEEEEEE--SSS---EEEEEEEE--

Sequence (189 aa):
LWDSGDIAQSREMLEQAHKGLPDDPALIRQLAYVNQRLDDMPATQHYARLVIDDIDNQALITPLTPEQNQQRFNFRRLHEEVGRRWTFSFDSSIGLRSGAMSTANNNVGGAAPGKSYRSYGQLEAEYRIGRNMLLEGDLLSVYSRVFADTGENGVMMPVKNPMSGTGLRWKPLRDQIFFLAVEQQLPLN

Organism: Escherichia coli (NCBI:txid562)